Protein AF-A0A4V0X4V8-F1 (afdb_monomer)

Radius of gyration: 60.66 Å; Cα contacts (8 Å, |Δi|>4): 322; chains: 1; bounding box: 144×46×170 Å

Structure (mmCIF, N/CA/C/O backbone):
data_AF-A0A4V0X4V8-F1
#
_entry.id   AF-A0A4V0X4V8-F1
#
loop_
_atom_site.group_PDB
_atom_site.id
_atom_site.type_symbol
_atom_site.label_atom_id
_atom_site.label_alt_id
_atom_site.label_comp_id
_atom_site.label_asym_id
_atom_site.label_entity_id
_atom_site.label_seq_id
_atom_site.pdbx_PDB_ins_code
_atom_site.Cartn_x
_atom_site.Cartn_y
_atom_site.Cartn_z
_atom_site.occupancy
_atom_site.B_iso_or_equiv
_atom_site.auth_seq_id
_atom_site.auth_comp_id
_atom_site.auth_asym_id
_atom_site.auth_atom_id
_atom_site.pdbx_PDB_model_num
ATOM 1 N N . MET A 1 1 ? -101.476 -28.646 109.267 1.00 36.56 1 MET A N 1
ATOM 2 C CA . MET A 1 1 ? -100.756 -29.711 109.997 1.00 36.56 1 MET A CA 1
ATOM 3 C C . MET A 1 1 ? -99.258 -29.455 109.907 1.00 36.56 1 MET A C 1
ATOM 5 O O . MET A 1 1 ? -98.782 -29.205 108.816 1.00 36.56 1 MET A O 1
ATOM 9 N N . LYS A 1 2 ? -98.583 -29.551 111.061 1.00 37.09 2 LYS A N 1
ATOM 10 C CA . LYS A 1 2 ? -97.139 -29.754 111.309 1.00 37.09 2 LYS A CA 1
ATOM 11 C C . LYS A 1 2 ? -96.116 -28.676 110.888 1.00 37.09 2 LYS A C 1
ATOM 13 O O . LYS A 1 2 ? -95.843 -28.433 109.724 1.00 37.09 2 LYS A O 1
ATOM 18 N N . LYS A 1 3 ? -95.510 -28.122 111.948 1.00 38.84 3 LYS A N 1
ATOM 19 C CA . LYS A 1 3 ? -94.232 -27.403 112.050 1.00 38.84 3 LYS A CA 1
ATOM 20 C C . LYS A 1 3 ? -93.068 -28.231 111.484 1.00 38.84 3 LYS A C 1
ATOM 22 O O . LYS A 1 3 ? -93.066 -29.439 111.703 1.00 38.84 3 LYS A O 1
ATOM 27 N N . LEU A 1 4 ? -92.017 -27.564 110.998 1.00 36.03 4 LEU A N 1
ATOM 28 C CA . LEU A 1 4 ? -90.657 -27.827 111.488 1.00 36.03 4 LEU A CA 1
ATOM 29 C C . LEU A 1 4 ? -89.718 -26.638 111.214 1.00 36.03 4 LEU A C 1
ATOM 31 O O . LEU A 1 4 ? -89.495 -26.259 110.070 1.00 36.03 4 LEU A O 1
ATOM 35 N N . LEU A 1 5 ? -89.192 -26.062 112.299 1.00 37.97 5 LEU A N 1
ATOM 36 C CA . LEU A 1 5 ? -87.992 -25.223 112.319 1.00 37.97 5 LEU A CA 1
ATOM 37 C C . LEU A 1 5 ? -86.770 -26.096 112.008 1.00 37.97 5 LEU A C 1
ATOM 39 O O . LEU A 1 5 ? -86.630 -27.138 112.645 1.00 37.97 5 LEU A O 1
ATOM 43 N N . LEU A 1 6 ? -85.834 -25.605 111.193 1.00 31.92 6 LEU A N 1
ATOM 44 C CA . LEU A 1 6 ? -84.422 -25.984 111.291 1.00 31.92 6 LEU A CA 1
ATOM 45 C C . LEU A 1 6 ? -83.542 -24.723 111.246 1.00 31.92 6 LEU A C 1
ATOM 47 O O . LEU A 1 6 ? -83.542 -23.973 110.274 1.00 31.92 6 LEU A O 1
ATOM 51 N N . PHE A 1 7 ? -82.811 -24.508 112.339 1.00 34.44 7 PHE A N 1
ATOM 52 C CA . PHE A 1 7 ? -81.659 -23.613 112.450 1.00 34.44 7 PHE A CA 1
ATOM 53 C C . PHE A 1 7 ? -80.496 -24.150 111.598 1.00 34.44 7 PHE A C 1
ATOM 55 O O . PHE A 1 7 ? -80.299 -25.364 111.573 1.00 34.44 7 PHE A O 1
ATOM 62 N N . SER A 1 8 ? -79.661 -23.274 111.020 1.00 33.84 8 SER A N 1
ATOM 63 C CA . SER A 1 8 ? -78.225 -23.156 111.371 1.00 33.84 8 SER A CA 1
ATOM 64 C C . SER A 1 8 ? -77.318 -22.582 110.259 1.00 33.84 8 SER A C 1
ATOM 66 O O . SER A 1 8 ? -77.456 -22.893 109.083 1.00 33.84 8 SER A O 1
ATOM 68 N N . ILE A 1 9 ? -76.346 -21.790 110.735 1.00 37.25 9 ILE A N 1
ATOM 69 C CA . ILE A 1 9 ? -74.995 -21.518 110.207 1.00 37.25 9 ILE A CA 1
ATOM 70 C C . ILE A 1 9 ? -74.869 -20.563 109.007 1.00 37.25 9 ILE A C 1
ATOM 72 O O . ILE A 1 9 ? -74.978 -20.919 107.839 1.00 37.25 9 ILE A O 1
ATOM 76 N N . ALA A 1 10 ? -74.489 -19.329 109.348 1.00 41.94 10 ALA A N 1
ATOM 77 C CA . ALA A 1 10 ? -73.764 -18.424 108.473 1.00 41.94 10 ALA A CA 1
ATOM 78 C C . ALA A 1 10 ? -72.325 -18.939 108.288 1.00 41.94 10 ALA A C 1
ATOM 80 O O . ALA A 1 10 ? -71.558 -19.004 109.247 1.00 41.94 10 ALA A O 1
ATOM 81 N N . ALA A 1 11 ? -71.956 -19.268 107.053 1.00 38.72 11 ALA A N 1
ATOM 82 C CA . ALA A 1 11 ? -70.570 -19.383 106.623 1.00 38.72 11 ALA A CA 1
ATOM 83 C C . ALA A 1 11 ? -70.416 -18.520 105.368 1.00 38.72 11 ALA A C 1
ATOM 85 O O . ALA A 1 11 ? -70.975 -18.822 104.315 1.00 38.72 11 ALA A O 1
ATOM 86 N N . ALA A 1 12 ? -69.712 -17.398 105.507 1.00 40.38 12 ALA A N 1
ATOM 87 C CA . ALA A 1 12 ? -69.323 -16.553 104.391 1.00 40.38 12 ALA A CA 1
ATOM 88 C C . ALA A 1 12 ? -68.302 -17.317 103.537 1.00 40.38 12 ALA A C 1
ATOM 90 O O . ALA A 1 12 ? -67.150 -17.473 103.933 1.00 40.38 12 ALA A O 1
ATOM 91 N N . ILE A 1 13 ? -68.737 -17.823 102.384 1.00 43.78 13 ILE A N 1
ATOM 92 C CA . ILE A 1 13 ? -67.857 -18.440 101.392 1.00 43.78 13 ILE A CA 1
ATOM 93 C C . ILE A 1 13 ? -67.464 -17.333 100.413 1.00 43.78 13 ILE A C 1
ATOM 95 O O . ILE A 1 13 ? -68.209 -16.999 99.493 1.00 43.78 13 ILE A O 1
ATOM 99 N N . SER A 1 14 ? -66.318 -16.702 100.655 1.00 39.47 14 SER A N 1
ATOM 100 C CA . SER A 1 14 ? -65.678 -15.815 99.688 1.00 39.47 14 SER A CA 1
ATOM 101 C C . SER A 1 14 ? -64.972 -16.666 98.630 1.00 39.47 14 SER A C 1
ATOM 103 O O . SER A 1 14 ? -64.038 -17.411 98.923 1.00 39.47 14 SER A O 1
ATOM 105 N N . PHE A 1 15 ? -65.404 -16.565 97.374 1.00 39.03 15 PHE A N 1
ATOM 106 C CA . PHE A 1 15 ? -64.645 -17.102 96.248 1.00 39.03 15 PHE A CA 1
ATOM 107 C C . PHE A 1 15 ? -63.488 -16.143 95.950 1.00 39.03 15 PHE A C 1
ATOM 109 O O . PHE A 1 15 ? -63.667 -15.120 95.292 1.00 39.03 15 PHE A O 1
ATOM 116 N N . ALA A 1 16 ? -62.294 -16.451 96.456 1.00 38.81 16 ALA A N 1
ATOM 117 C CA . ALA A 1 16 ? -61.073 -15.809 95.990 1.00 38.81 16 ALA A CA 1
ATOM 118 C C . ALA A 1 16 ? -60.754 -16.348 94.587 1.00 38.81 16 ALA A C 1
ATOM 120 O O . ALA A 1 16 ? -60.363 -17.506 94.426 1.00 38.81 16 ALA A O 1
ATOM 121 N N . ALA A 1 17 ? -60.949 -15.516 93.563 1.00 36.84 17 ALA A N 1
ATOM 122 C CA . ALA A 1 17 ? -60.479 -15.799 92.216 1.00 36.84 17 ALA A CA 1
ATOM 123 C C . ALA A 1 17 ? -58.953 -15.948 92.252 1.00 36.84 17 ALA A C 1
ATOM 125 O O . ALA A 1 17 ? -58.218 -14.979 92.442 1.00 36.84 17 ALA A O 1
ATOM 126 N N . SER A 1 18 ? -58.469 -17.177 92.098 1.00 40.03 18 SER A N 1
ATOM 127 C CA . SER A 1 18 ? -57.047 -17.431 91.894 1.00 40.03 18 SER A CA 1
ATOM 128 C C . SER A 1 18 ? -56.709 -17.057 90.452 1.00 40.03 18 SER A C 1
ATOM 130 O O . SER A 1 18 ? -56.923 -17.842 89.531 1.00 40.03 18 SER A O 1
ATOM 132 N N . ALA A 1 19 ? -56.217 -15.834 90.247 1.00 39.72 19 ALA A N 1
ATOM 133 C CA . ALA A 1 19 ? -55.593 -15.436 88.993 1.00 39.72 19 ALA A CA 1
ATOM 134 C C . ALA A 1 19 ? -54.298 -16.244 88.827 1.00 39.72 19 ALA A C 1
ATOM 136 O O . ALA A 1 19 ? -53.325 -16.055 89.561 1.00 39.72 19 ALA A O 1
ATOM 137 N N . GLN A 1 20 ? -54.300 -17.185 87.885 1.00 41.44 20 GLN A N 1
ATOM 138 C CA . GLN A 1 20 ? -53.107 -17.918 87.487 1.00 41.44 20 GLN A CA 1
ATOM 139 C C . GLN A 1 20 ? -52.115 -16.933 86.855 1.00 41.44 20 GLN A C 1
ATOM 141 O O . GLN A 1 20 ? -52.432 -16.238 85.892 1.00 41.44 20 GLN A O 1
ATOM 146 N N . LYS A 1 21 ? -50.919 -16.846 87.439 1.00 42.34 21 LYS A N 1
ATOM 147 C CA . LYS A 1 21 ? -49.830 -15.965 87.004 1.00 42.34 21 LYS A CA 1
ATOM 148 C C . LYS A 1 21 ? -49.364 -16.382 85.604 1.00 42.34 21 LYS A C 1
ATOM 150 O O . LYS A 1 21 ? -48.825 -17.476 85.453 1.00 42.34 21 LYS A O 1
ATOM 155 N N . ASP A 1 22 ? -49.561 -15.526 84.604 1.00 45.78 22 ASP A N 1
ATOM 156 C CA . ASP A 1 22 ? -49.031 -15.745 83.256 1.00 45.78 22 ASP A CA 1
ATOM 157 C C . ASP A 1 22 ? -47.508 -15.524 83.244 1.00 45.78 22 ASP A C 1
ATOM 159 O O . ASP A 1 22 ? -46.982 -14.587 83.846 1.00 45.78 22 ASP A O 1
ATOM 163 N N . THR A 1 23 ? -46.783 -16.440 82.609 1.00 46.31 23 THR A N 1
ATOM 164 C CA . THR A 1 23 ? -45.333 -16.647 82.743 1.00 46.31 23 THR A CA 1
ATOM 165 C C . THR A 1 23 ? -44.441 -15.663 81.988 1.00 46.31 23 THR A C 1
ATOM 167 O O . THR A 1 23 ? -43.216 -15.804 82.021 1.00 46.31 23 THR A O 1
ATOM 170 N N . THR A 1 24 ? -44.994 -14.639 81.339 1.00 48.25 24 THR A N 1
ATOM 171 C CA . THR A 1 24 ? -44.181 -13.620 80.664 1.00 48.25 24 THR A CA 1
ATOM 172 C C . THR A 1 24 ? -43.462 -12.723 81.671 1.00 48.25 24 THR A C 1
ATOM 174 O O . THR A 1 24 ? -44.007 -11.777 82.239 1.00 48.25 24 THR A O 1
ATOM 177 N N . LYS A 1 25 ? -42.192 -13.065 81.890 1.00 49.19 25 LYS A N 1
ATOM 178 C CA . LYS A 1 25 ? -41.245 -12.397 82.778 1.00 49.19 25 LYS A CA 1
ATOM 179 C C . LYS A 1 25 ? -40.685 -11.150 82.088 1.00 49.19 25 LYS A C 1
ATOM 181 O O . LYS A 1 25 ? -39.918 -11.275 81.138 1.00 49.19 25 LYS A O 1
ATOM 186 N N . VAL A 1 26 ? -41.016 -9.961 82.585 1.00 49.81 26 VAL A N 1
ATOM 187 C CA . VAL A 1 26 ? -40.330 -8.712 82.208 1.00 49.81 26 VAL A CA 1
ATOM 188 C C . VAL A 1 26 ? -39.529 -8.201 83.403 1.00 49.81 26 VAL A C 1
ATOM 190 O O . VAL A 1 26 ? -40.017 -8.164 84.533 1.00 49.81 26 VAL A O 1
ATOM 193 N N . ILE A 1 27 ? -38.258 -7.885 83.151 1.00 49.53 27 ILE A N 1
ATOM 194 C CA . ILE A 1 27 ? -37.288 -7.413 84.144 1.00 49.53 27 ILE A CA 1
ATOM 195 C C . ILE A 1 27 ? -37.136 -5.903 83.945 1.00 49.53 27 ILE A C 1
ATOM 197 O O . ILE A 1 27 ? -36.929 -5.461 82.815 1.00 49.53 27 ILE A O 1
ATOM 201 N N . ASP A 1 28 ? -37.262 -5.115 85.014 1.00 48.53 28 ASP A N 1
ATOM 202 C CA . ASP A 1 28 ? -36.987 -3.675 84.959 1.00 48.53 28 ASP A CA 1
ATOM 203 C C . ASP A 1 28 ? -35.471 -3.369 84.948 1.00 48.53 28 ASP A C 1
ATOM 205 O O . ASP A 1 28 ? -34.633 -4.236 85.203 1.00 48.53 28 ASP A O 1
ATOM 209 N N . ASN A 1 29 ? -35.088 -2.112 84.691 1.00 49.72 29 ASN A N 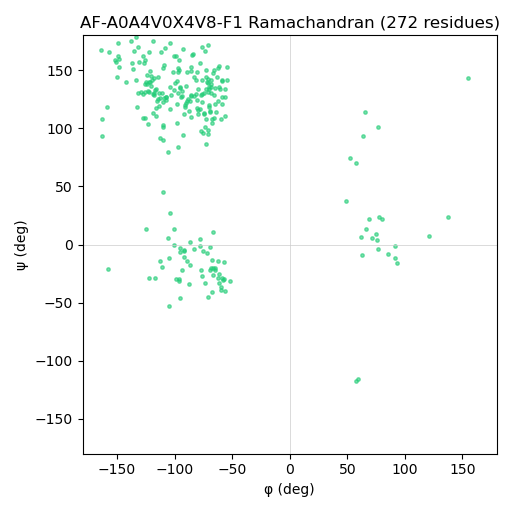1
ATOM 210 C CA . ASN A 1 29 ? -33.685 -1.648 84.709 1.00 49.72 29 ASN A CA 1
ATOM 211 C C . ASN A 1 29 ? -33.034 -1.679 86.120 1.00 49.72 29 ASN A C 1
ATOM 213 O O . ASN A 1 29 ? -31.969 -1.116 86.351 1.00 49.72 29 ASN A O 1
ATOM 217 N N . LYS A 1 30 ? -33.679 -2.297 87.110 1.00 52.41 30 LYS A N 1
ATOM 218 C CA . LYS A 1 30 ? -33.136 -2.514 88.456 1.00 52.41 30 LYS A CA 1
ATOM 219 C C . LYS A 1 30 ? -33.158 -3.996 88.845 1.00 52.41 30 LYS A C 1
ATOM 221 O O . LYS A 1 30 ? -32.952 -4.322 90.011 1.00 52.41 30 LYS A O 1
ATOM 226 N N . GLY A 1 31 ? -33.380 -4.900 87.885 1.00 51.38 31 GLY A N 1
ATOM 227 C CA . GLY A 1 31 ? -33.334 -6.346 88.099 1.00 51.38 31 GLY A CA 1
ATOM 228 C C . GLY A 1 31 ? -34.541 -6.920 88.847 1.00 51.38 31 GLY A C 1
ATOM 229 O O . GLY A 1 31 ? -34.523 -8.101 89.195 1.00 51.38 31 GLY A O 1
ATOM 230 N N . THR A 1 32 ? -35.597 -6.135 89.084 1.00 48.94 32 THR A N 1
ATOM 231 C CA . THR A 1 32 ? -36.797 -6.610 89.785 1.00 48.94 32 THR A CA 1
ATOM 232 C C . THR A 1 32 ? -37.850 -7.072 88.776 1.00 48.94 32 THR A C 1
ATOM 234 O O . THR A 1 32 ? -38.211 -6.363 87.837 1.00 48.94 32 THR A O 1
ATOM 237 N N . ILE A 1 33 ? -38.335 -8.305 88.947 1.00 48.88 33 ILE A N 1
ATOM 238 C CA . ILE A 1 33 ? -39.311 -8.935 88.048 1.00 48.88 33 ILE A CA 1
ATOM 239 C C . ILE A 1 33 ? -40.711 -8.423 88.393 1.00 48.88 33 ILE A C 1
ATOM 241 O O . ILE A 1 33 ? -41.219 -8.715 89.479 1.00 48.88 33 ILE A O 1
ATOM 245 N N . LYS A 1 34 ? -41.376 -7.743 87.453 1.00 51.94 34 LYS A N 1
ATOM 246 C CA . LYS A 1 34 ? -42.818 -7.475 87.540 1.00 51.94 34 LYS A CA 1
ATOM 247 C C . LYS A 1 34 ? -43.554 -8.352 86.529 1.00 51.94 34 LYS A C 1
ATOM 249 O O . LYS A 1 34 ? -43.201 -8.411 85.356 1.00 51.94 34 LYS A O 1
ATOM 254 N N . TRP A 1 35 ? -44.547 -9.087 87.017 1.00 45.91 35 TRP A N 1
ATOM 255 C CA . TRP A 1 35 ? -45.389 -9.966 86.207 1.00 45.91 35 TRP A CA 1
ATOM 256 C C . TRP A 1 35 ? -46.441 -9.114 85.494 1.00 45.91 35 TRP A C 1
ATOM 258 O O . TRP A 1 35 ? -47.047 -8.252 86.130 1.00 45.91 35 TRP A O 1
ATOM 268 N N . VAL A 1 36 ? -46.655 -9.338 84.197 1.00 48.44 36 VAL A N 1
ATOM 269 C CA . VAL A 1 36 ? -47.749 -8.699 83.450 1.00 48.44 36 VAL A CA 1
ATOM 270 C C . VAL A 1 36 ? -49.034 -9.477 83.726 1.00 48.44 36 VAL A C 1
ATOM 272 O O . VAL A 1 36 ? -49.044 -10.700 83.617 1.00 48.44 36 VAL A O 1
ATOM 275 N N . ILE A 1 37 ? -50.109 -8.784 84.102 1.00 48.09 37 ILE A N 1
ATOM 276 C CA . ILE A 1 37 ? -51.444 -9.382 84.231 1.00 48.09 37 ILE A CA 1
ATOM 277 C C . ILE A 1 37 ? -52.134 -9.278 82.864 1.00 48.09 37 ILE A C 1
ATOM 279 O O . ILE A 1 37 ? -52.217 -8.187 82.296 1.00 48.09 37 ILE A O 1
ATOM 283 N N . SER A 1 38 ? -52.596 -10.411 82.325 1.00 43.41 38 SER A N 1
ATOM 284 C CA . SER A 1 38 ? -53.307 -10.497 81.045 1.00 43.41 38 SER A CA 1
ATOM 285 C C . SER A 1 38 ? -54.582 -9.649 81.051 1.00 43.41 38 SER A C 1
ATOM 287 O O . SER A 1 38 ? -55.295 -9.585 82.054 1.00 43.41 38 SER A O 1
ATOM 289 N N . ASN A 1 39 ? -54.866 -9.000 79.919 1.00 55.69 39 ASN A N 1
ATOM 290 C CA . ASN A 1 39 ? -55.933 -8.013 79.793 1.00 55.69 39 ASN A CA 1
ATOM 291 C C . ASN A 1 39 ? -57.312 -8.602 80.137 1.00 55.69 39 ASN A C 1
ATOM 293 O O . ASN A 1 39 ? -57.761 -9.552 79.508 1.00 55.69 39 ASN A O 1
ATOM 297 N N . THR A 1 40 ? -57.988 -8.023 81.129 1.00 43.53 40 THR A N 1
ATOM 298 C CA . THR A 1 40 ? -59.459 -7.892 81.115 1.00 43.53 40 THR A CA 1
ATOM 299 C C . THR A 1 40 ? -59.945 -6.761 82.031 1.00 43.53 40 THR A C 1
ATOM 301 O O . THR A 1 40 ? -61.020 -6.229 81.791 1.00 43.53 40 THR A O 1
ATOM 304 N N . ALA A 1 41 ? -59.167 -6.306 83.023 1.00 49.38 41 ALA A N 1
ATOM 305 C CA . ALA A 1 41 ? -59.493 -5.087 83.775 1.00 49.38 41 ALA A CA 1
ATOM 306 C C . ALA A 1 41 ? -58.283 -4.538 84.550 1.00 49.38 41 ALA A C 1
ATOM 308 O O . ALA A 1 41 ? -58.046 -4.933 85.686 1.00 49.38 41 ALA A O 1
ATOM 309 N N . ALA A 1 42 ? -57.528 -3.612 83.956 1.00 45.59 42 ALA A N 1
ATOM 310 C CA . ALA A 1 42 ? -56.723 -2.640 84.700 1.00 45.59 42 ALA A CA 1
ATOM 311 C C . ALA A 1 42 ? -56.329 -1.489 83.766 1.00 45.59 42 ALA A C 1
ATOM 313 O O . ALA A 1 42 ? -55.518 -1.652 82.856 1.00 45.59 42 ALA A O 1
ATOM 314 N N . VAL A 1 43 ? -56.938 -0.326 83.983 1.00 44.25 43 VAL A N 1
ATOM 315 C CA . VAL A 1 43 ? -56.536 0.940 83.370 1.00 44.25 43 VAL A CA 1
ATOM 316 C C . VAL A 1 43 ? -55.197 1.327 83.992 1.00 44.25 43 VAL A C 1
ATOM 318 O O . VAL A 1 43 ? -55.137 1.585 85.191 1.00 44.25 43 VAL A O 1
ATOM 321 N N . ILE A 1 44 ? -54.125 1.360 83.200 1.00 49.78 44 ILE A N 1
ATOM 322 C CA . ILE A 1 44 ? -52.883 2.018 83.618 1.00 49.78 44 ILE A CA 1
ATOM 323 C C . ILE A 1 44 ? -53.197 3.513 83.691 1.00 49.78 44 ILE A C 1
ATOM 325 O O . ILE A 1 44 ? -53.422 4.160 82.666 1.00 49.78 44 ILE A O 1
ATOM 329 N N . THR A 1 45 ? -53.280 4.059 84.900 1.00 42.75 45 THR A N 1
ATOM 330 C CA . THR A 1 45 ? -53.446 5.497 85.103 1.00 42.75 45 THR A CA 1
ATOM 331 C C . THR A 1 45 ? -52.092 6.193 84.964 1.00 42.75 45 THR A C 1
ATOM 333 O O . THR A 1 45 ? -51.030 5.635 85.243 1.00 42.75 45 THR A O 1
ATOM 336 N N . LYS A 1 46 ? -52.132 7.438 84.476 1.00 43.88 46 LYS A N 1
ATOM 337 C CA . LYS A 1 46 ? -50.966 8.260 84.100 1.00 43.88 46 LYS A CA 1
ATOM 338 C C . LYS A 1 46 ? -49.937 8.485 85.221 1.00 43.88 46 LYS A C 1
ATOM 340 O O . LYS A 1 46 ? -48.835 8.926 84.918 1.00 43.88 46 LYS A O 1
ATOM 345 N N . GLU A 1 47 ? -50.287 8.209 86.473 1.00 43.34 47 GLU A N 1
ATOM 346 C CA . GLU A 1 47 ? -49.444 8.467 87.645 1.00 43.34 47 GLU A CA 1
ATOM 347 C C . GLU A 1 47 ? -48.306 7.443 87.812 1.00 43.34 47 GLU A C 1
ATOM 349 O O . GLU A 1 47 ? -47.229 7.802 88.279 1.00 43.34 47 GLU A O 1
ATOM 354 N N . ASP A 1 48 ? -48.479 6.208 87.326 1.00 47.38 48 ASP A N 1
ATOM 355 C CA . ASP A 1 48 ? -47.513 5.117 87.552 1.00 47.38 48 ASP A CA 1
ATOM 356 C C . ASP A 1 48 ? -46.492 4.915 86.415 1.00 47.38 48 ASP A C 1
ATOM 358 O O . ASP A 1 48 ? -45.605 4.062 86.500 1.00 47.38 48 ASP A O 1
ATOM 362 N N . SER A 1 49 ? -46.588 5.673 85.319 1.00 45.25 49 SER A N 1
ATOM 363 C CA . SER A 1 49 ? -45.801 5.423 84.103 1.00 45.25 49 SER A CA 1
ATOM 364 C C . SER A 1 49 ? -44.668 6.426 83.918 1.00 45.25 49 SER A C 1
ATOM 366 O O . SER A 1 49 ? -44.748 7.332 83.093 1.00 45.25 49 SER A O 1
ATOM 368 N N . THR A 1 50 ? -43.560 6.232 84.631 1.00 50.19 50 THR A N 1
ATOM 369 C CA . THR A 1 50 ? -42.296 6.905 84.289 1.00 50.19 50 THR A CA 1
ATOM 370 C C . THR A 1 50 ? -41.416 5.972 83.457 1.00 50.19 50 THR A C 1
ATOM 372 O O . THR A 1 50 ? -40.533 5.284 83.952 1.00 50.19 50 THR A O 1
ATOM 375 N N . LEU A 1 51 ? -41.704 5.980 82.150 1.00 50.78 51 LEU A N 1
ATOM 376 C CA . LEU A 1 51 ? -40.889 5.471 81.037 1.00 50.78 51 LEU A CA 1
ATOM 377 C C . LEU A 1 51 ? -40.604 3.957 81.032 1.00 50.78 51 LEU A C 1
ATOM 379 O O . LEU A 1 51 ? -39.603 3.460 81.545 1.00 50.78 51 LEU A O 1
ATOM 383 N N . LEU A 1 52 ? -41.464 3.229 80.317 1.00 57.97 52 LEU A N 1
ATOM 384 C CA . LEU A 1 52 ? -41.189 1.876 79.846 1.00 57.97 52 LEU A CA 1
ATOM 385 C C . LEU A 1 52 ? -40.175 1.961 78.687 1.00 57.97 52 LEU A C 1
ATOM 387 O O . LEU A 1 52 ? -40.543 2.304 77.565 1.00 57.97 52 LEU A O 1
ATOM 391 N N . TYR A 1 53 ? -38.895 1.678 78.941 1.00 51.88 53 TYR A N 1
ATOM 392 C CA . TYR A 1 53 ? -37.910 1.508 77.866 1.00 51.88 53 TYR A CA 1
ATOM 393 C C . TYR A 1 53 ? -38.167 0.170 77.165 1.00 51.88 53 TYR A C 1
ATOM 395 O O . TYR A 1 53 ? -37.606 -0.859 77.532 1.00 51.88 53 TYR A O 1
ATOM 403 N N . VAL A 1 54 ? -39.056 0.171 76.178 1.00 55.62 54 VAL A N 1
ATOM 404 C CA . VAL A 1 54 ? -39.233 -0.952 75.254 1.00 55.62 54 VAL A CA 1
ATOM 405 C C . VAL A 1 54 ? -38.238 -0.804 74.111 1.00 55.62 54 VAL A C 1
ATOM 407 O O . VAL A 1 54 ? -38.140 0.248 73.482 1.00 55.62 54 VAL A O 1
ATOM 410 N N . THR A 1 55 ? -37.465 -1.853 73.840 1.00 55.69 55 THR A N 1
ATOM 411 C CA . THR A 1 55 ? -36.655 -1.902 72.615 1.00 55.69 55 THR A CA 1
ATOM 412 C C . THR A 1 55 ? -37.583 -1.844 71.390 1.00 55.69 55 THR A C 1
ATOM 414 O O . THR A 1 55 ? -38.725 -2.295 71.487 1.00 55.69 55 THR A O 1
ATOM 417 N N . PRO A 1 56 ? -37.143 -1.351 7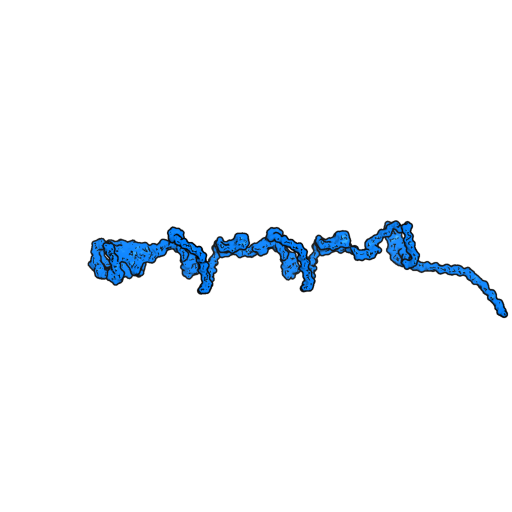0.216 1.00 58.00 56 PRO A N 1
ATOM 418 C CA . PRO A 1 56 ? -37.975 -1.354 69.003 1.00 58.00 56 PRO A CA 1
ATOM 419 C C . PRO A 1 56 ? -38.568 -2.736 68.674 1.00 58.00 56 PRO A C 1
ATOM 421 O O . PRO A 1 56 ? -39.699 -2.848 68.213 1.00 58.00 56 PRO A O 1
ATOM 424 N N . GLN A 1 57 ? -37.845 -3.805 69.028 1.00 53.53 57 GLN A N 1
ATOM 425 C CA . GLN A 1 57 ? -38.291 -5.193 68.897 1.00 53.53 57 GLN A CA 1
ATOM 426 C C . GLN A 1 57 ? -39.482 -5.550 69.814 1.00 53.53 57 GLN A C 1
ATOM 428 O O . GLN A 1 57 ? -40.259 -6.441 69.487 1.00 53.53 57 GLN A O 1
ATOM 433 N N . GLN A 1 58 ? -39.648 -4.851 70.940 1.00 50.47 58 GLN A N 1
ATOM 434 C CA . GLN A 1 58 ? -40.768 -4.990 71.881 1.00 50.47 58 GLN A CA 1
ATOM 435 C C . GLN A 1 58 ? -41.965 -4.085 71.543 1.00 50.47 58 GLN A C 1
ATOM 437 O O . GLN A 1 58 ? -43.050 -4.311 72.070 1.00 50.47 58 GLN A O 1
ATOM 442 N N . LEU A 1 59 ? -41.795 -3.094 70.660 1.00 59.66 59 LEU A N 1
ATOM 443 C CA . LEU A 1 59 ? -42.876 -2.229 70.159 1.00 59.66 59 LEU A CA 1
ATOM 444 C C . LEU A 1 59 ? -43.670 -2.854 69.003 1.00 59.66 59 LEU A C 1
ATOM 446 O O . LEU A 1 59 ? -44.636 -2.256 68.540 1.00 59.66 59 LEU A O 1
ATOM 450 N N . GLY A 1 60 ? -43.269 -4.035 68.520 1.00 54.44 60 GLY A N 1
ATOM 451 C CA . GLY A 1 60 ? -43.884 -4.651 67.343 1.00 54.44 60 GLY A CA 1
ATOM 452 C C . GLY A 1 60 ? -43.638 -3.869 66.051 1.00 54.44 60 GLY A C 1
ATOM 453 O O . GLY A 1 60 ? -44.292 -4.146 65.049 1.00 54.44 60 GLY A O 1
ATOM 454 N N . ASP A 1 61 ? -42.703 -2.910 66.056 1.00 60.41 61 ASP A N 1
ATOM 455 C CA . ASP A 1 61 ? -42.312 -2.189 64.851 1.00 60.41 61 ASP A CA 1
ATOM 456 C C . ASP A 1 61 ? -41.525 -3.148 63.954 1.00 60.41 61 ASP A C 1
ATOM 458 O O . ASP A 1 61 ? -40.332 -3.390 64.131 1.00 60.41 61 ASP A O 1
ATOM 462 N N . SER A 1 62 ? -42.228 -3.765 63.010 1.00 57.94 62 SER A N 1
ATOM 463 C CA . SER A 1 62 ? -41.681 -4.718 62.044 1.00 57.94 62 SER A CA 1
ATOM 464 C C . SER A 1 62 ? -40.751 -4.069 61.013 1.00 57.94 62 SER A C 1
ATOM 466 O O . SER A 1 62 ? -40.200 -4.771 60.168 1.00 57.94 62 SER A O 1
ATOM 468 N N . SER A 1 63 ? -40.569 -2.746 61.061 1.00 66.88 63 SER A N 1
ATOM 469 C CA . SER A 1 63 ? -39.926 -1.957 60.005 1.00 66.88 63 SER A CA 1
ATOM 470 C C . SER A 1 63 ? -38.491 -1.543 60.349 1.00 66.88 63 SER A C 1
ATOM 472 O O . SER A 1 63 ? -38.005 -0.522 59.863 1.00 66.88 63 SER A O 1
ATOM 474 N N . PHE A 1 64 ? -37.780 -2.309 61.188 1.00 72.69 64 PHE A N 1
ATOM 475 C CA . PHE A 1 64 ? -36.361 -2.063 61.460 1.00 72.69 64 PHE A CA 1
ATOM 476 C C . PHE A 1 64 ? -35.459 -2.973 60.620 1.00 72.69 64 PHE A C 1
ATOM 478 O O . PHE A 1 64 ? -35.466 -4.199 60.730 1.00 72.69 64 PHE A O 1
ATOM 485 N N . VAL A 1 65 ? -34.598 -2.370 59.805 1.00 77.75 65 VAL A N 1
ATOM 486 C CA . VAL A 1 65 ? -33.521 -3.108 59.143 1.00 77.75 65 VAL A CA 1
ATOM 487 C C . VAL A 1 65 ? -32.457 -3.419 60.188 1.00 77.75 65 VAL A C 1
ATOM 489 O O . VAL A 1 65 ? -31.772 -2.520 60.672 1.00 77.75 65 VAL A O 1
ATOM 492 N N . LYS A 1 66 ? -32.270 -4.693 60.544 1.00 79.94 66 LYS A N 1
ATOM 493 C CA . LYS A 1 66 ? -31.257 -5.079 61.540 1.00 79.94 66 LYS A CA 1
ATOM 494 C C . LYS A 1 66 ? -29.829 -4.935 61.002 1.00 79.94 66 LYS A C 1
ATOM 496 O O . LYS A 1 66 ? -28.984 -4.381 61.701 1.00 79.94 66 LYS A O 1
ATOM 501 N N . MET A 1 67 ? -29.563 -5.400 59.777 1.00 85.69 67 MET A N 1
ATOM 502 C CA . MET A 1 67 ? -28.225 -5.424 59.166 1.00 85.69 67 MET A CA 1
ATOM 503 C C . MET A 1 67 ? -28.299 -5.240 57.642 1.00 85.69 67 MET A C 1
ATOM 505 O O . MET A 1 67 ? -29.280 -5.640 57.022 1.00 85.69 67 MET A O 1
ATOM 509 N N . ALA A 1 68 ? -27.237 -4.690 57.054 1.00 92.12 68 ALA A N 1
ATOM 510 C CA . ALA A 1 68 ? -26.965 -4.687 55.616 1.00 92.12 68 ALA A CA 1
ATOM 511 C C . ALA A 1 68 ? -25.586 -5.326 55.387 1.00 92.12 68 ALA A C 1
ATOM 513 O O . ALA A 1 68 ? -24.708 -5.216 56.243 1.00 92.12 68 ALA A O 1
ATOM 514 N N . SER A 1 69 ? -25.397 -6.040 54.277 1.00 94.38 69 SER A N 1
ATOM 515 C CA . SER A 1 69 ? -24.119 -6.698 53.975 1.00 94.38 69 SER A CA 1
ATOM 516 C C . SER A 1 69 ? -23.892 -6.836 52.472 1.00 94.38 69 SER A C 1
ATOM 518 O O . SER A 1 69 ? -24.854 -6.829 51.708 1.00 94.38 69 SER A O 1
ATOM 520 N N . ASN A 1 70 ? -22.625 -7.009 52.077 1.00 95.69 70 ASN A N 1
ATOM 521 C CA . ASN A 1 70 ? -22.188 -7.386 50.730 1.00 95.69 70 ASN A CA 1
ATOM 522 C C . ASN A 1 70 ? -22.764 -6.506 49.602 1.00 95.69 70 ASN A C 1
ATOM 524 O O . ASN A 1 70 ? -23.655 -6.926 48.870 1.00 95.69 70 ASN A O 1
ATOM 528 N N . GLY A 1 71 ? -22.247 -5.284 49.467 1.00 95.56 71 GLY A N 1
ATOM 529 C CA . GLY A 1 71 ? -22.714 -4.305 48.471 1.00 95.56 71 GLY A CA 1
ATOM 530 C C . GLY A 1 71 ? -23.786 -3.342 48.989 1.00 95.56 71 GLY A C 1
ATOM 531 O O . GLY A 1 71 ? -24.010 -2.290 48.391 1.00 95.56 71 GLY A O 1
ATOM 532 N N . LEU A 1 72 ? -24.406 -3.670 50.126 1.00 95.75 72 LEU A N 1
ATOM 533 C CA . LEU A 1 72 ? -25.415 -2.852 50.797 1.00 95.75 72 LEU A CA 1
ATOM 534 C C . LEU A 1 72 ? -24.813 -2.064 51.969 1.00 95.75 72 LEU A C 1
ATOM 536 O O . LEU A 1 72 ? -24.031 -2.614 52.747 1.00 95.75 72 LEU A O 1
ATOM 540 N N . SER A 1 73 ? -25.218 -0.804 52.121 1.00 94.12 73 SER A N 1
ATOM 541 C CA . SER A 1 73 ? -24.918 0.062 53.266 1.00 94.12 73 SER A CA 1
ATOM 542 C C . SER A 1 73 ? -26.201 0.391 54.028 1.00 94.12 73 SER A C 1
ATOM 544 O O . SER A 1 73 ? -27.263 0.528 53.424 1.00 94.12 73 SER A O 1
ATOM 546 N N . LYS A 1 74 ? -26.120 0.501 55.357 1.00 91.75 74 LYS A N 1
ATOM 547 C CA . LYS A 1 74 ? -27.248 0.889 56.216 1.00 91.75 74 LYS A CA 1
ATOM 548 C C . LYS A 1 74 ? -27.013 2.296 56.759 1.00 91.75 74 LYS A C 1
ATOM 550 O O . LYS A 1 74 ? -26.000 2.526 57.415 1.00 91.75 74 LYS A O 1
ATOM 555 N N . ILE A 1 75 ? -27.978 3.194 56.565 1.00 88.12 75 ILE A N 1
ATOM 556 C CA . ILE A 1 75 ? -27.967 4.558 57.112 1.00 88.12 75 ILE A CA 1
ATOM 557 C C . ILE A 1 75 ? -29.266 4.767 57.891 1.00 88.12 75 ILE A C 1
ATOM 559 O O . ILE A 1 75 ? -30.353 4.822 57.318 1.00 88.12 75 ILE A O 1
ATOM 563 N N . GLY A 1 76 ? -29.170 4.831 59.221 1.00 87.50 76 GLY A N 1
ATOM 564 C CA . GLY A 1 76 ? -30.356 4.837 60.080 1.00 87.50 76 GLY A CA 1
ATOM 565 C C . GLY A 1 76 ? -31.193 3.574 59.860 1.00 87.50 76 GLY A C 1
ATOM 566 O O . GLY A 1 76 ? -30.720 2.473 60.130 1.00 87.50 76 GLY A O 1
ATOM 567 N N . GLN A 1 77 ? -32.415 3.731 59.353 1.00 85.31 77 GLN A N 1
ATOM 568 C CA . GLN A 1 77 ? -33.340 2.628 59.055 1.00 85.31 77 GLN A CA 1
ATOM 569 C C . GLN A 1 77 ? -33.385 2.256 57.559 1.00 85.31 77 GLN A C 1
ATOM 571 O O . GLN A 1 77 ? -34.101 1.327 57.192 1.00 85.31 77 GLN A O 1
ATOM 576 N N . THR A 1 78 ? -32.615 2.938 56.705 1.00 88.19 78 THR A N 1
ATOM 577 C CA . THR A 1 78 ? -32.598 2.736 55.247 1.00 88.19 78 THR A CA 1
ATOM 578 C C . THR A 1 78 ? -31.449 1.819 54.828 1.00 88.19 78 THR A C 1
ATOM 580 O O . THR A 1 78 ? -30.385 1.814 55.456 1.00 88.19 78 THR A O 1
ATOM 583 N N . VAL A 1 79 ? -31.656 1.053 53.752 1.00 92.94 79 VAL A N 1
ATOM 584 C CA . VAL A 1 79 ? -30.611 0.282 53.063 1.00 92.94 79 VAL A CA 1
ATOM 585 C C . VAL A 1 79 ? -30.400 0.849 51.670 1.00 92.94 79 VAL A C 1
ATOM 587 O O . VAL A 1 79 ? -31.356 1.007 50.916 1.00 92.94 79 VAL A O 1
ATOM 590 N N . GLU A 1 80 ? -29.144 1.098 51.324 1.00 93.88 80 GLU A N 1
ATOM 591 C CA . GLU A 1 80 ? -28.729 1.661 50.041 1.00 93.88 80 GLU A CA 1
ATOM 592 C C . GLU A 1 80 ? -27.665 0.777 49.380 1.00 93.88 80 GLU A C 1
ATOM 594 O O . GLU A 1 80 ? -26.948 0.026 50.050 1.00 93.88 80 GLU A O 1
ATOM 599 N N . LEU A 1 81 ? -27.547 0.866 48.053 1.00 94.94 81 LEU A N 1
ATOM 600 C CA . LEU A 1 81 ? -26.399 0.320 47.324 1.00 94.94 81 LEU A CA 1
ATOM 601 C C . LEU A 1 81 ? -25.163 1.199 47.579 1.00 94.94 81 LEU A C 1
ATOM 603 O O . LEU A 1 81 ? -25.291 2.405 47.757 1.00 94.94 81 LEU A O 1
ATOM 607 N N . GLY A 1 82 ? -23.966 0.606 47.554 1.00 91.75 82 GLY A N 1
ATOM 608 C CA . GLY A 1 82 ? -22.697 1.337 47.723 1.00 91.75 82 GLY A CA 1
ATOM 609 C C . GLY A 1 82 ? -21.843 0.873 48.904 1.00 91.75 82 GLY A C 1
ATOM 610 O O . GLY A 1 82 ? -20.823 1.485 49.207 1.00 91.75 82 GLY A O 1
ATOM 611 N N . GLY A 1 83 ? -22.234 -0.217 49.572 1.00 94.94 83 GLY A N 1
ATOM 612 C CA . GLY A 1 83 ? -21.368 -0.914 50.523 1.00 94.94 83 GLY A CA 1
ATOM 613 C C . GLY A 1 83 ? -20.266 -1.721 49.823 1.00 94.94 83 GLY A C 1
ATOM 614 O O . GLY A 1 83 ? -20.325 -1.986 48.624 1.00 94.94 83 GLY A O 1
ATOM 615 N N . ILE A 1 84 ? -19.267 -2.171 50.581 1.00 94.62 84 ILE A N 1
ATOM 616 C CA . ILE A 1 84 ? -18.199 -3.039 50.060 1.00 94.62 84 ILE A CA 1
ATOM 617 C C . ILE A 1 84 ? -18.760 -4.441 49.764 1.00 94.62 84 ILE A C 1
ATOM 619 O O . ILE A 1 84 ? -19.539 -4.994 50.551 1.00 94.62 84 ILE A O 1
ATOM 623 N N . LEU A 1 85 ? -18.345 -5.043 48.645 1.00 96.25 85 LEU A N 1
ATOM 624 C CA . LEU A 1 85 ? -18.567 -6.465 48.370 1.00 96.25 85 LEU A CA 1
ATOM 625 C C . LEU A 1 85 ? -17.608 -7.304 49.224 1.00 96.25 85 LEU A C 1
ATOM 627 O O . LEU A 1 85 ? -16.398 -7.264 49.024 1.00 96.25 85 LEU A O 1
ATOM 631 N N . SER A 1 86 ? -18.140 -8.064 50.182 1.00 95.56 86 SER A N 1
ATOM 632 C CA . SER A 1 86 ? -17.351 -8.930 51.073 1.00 95.56 86 SER A CA 1
ATOM 633 C C . SER A 1 86 ? -17.199 -10.362 50.547 1.00 95.56 86 SER A C 1
ATOM 635 O O . SER A 1 86 ? -16.502 -11.176 51.149 1.00 95.56 86 SER A O 1
ATOM 637 N N . LYS A 1 87 ? -17.860 -10.674 49.429 1.00 95.69 87 LYS A N 1
ATOM 638 C CA . LYS A 1 87 ? -17.804 -11.943 48.696 1.00 95.69 87 LYS A CA 1
ATOM 639 C C . LYS A 1 87 ? -18.213 -11.721 47.236 1.00 95.69 87 LYS A C 1
ATOM 641 O O . LYS A 1 87 ? -18.792 -10.690 46.890 1.00 95.69 87 LYS A O 1
ATOM 646 N N . VAL A 1 88 ? -17.935 -12.703 46.377 1.00 94.50 88 VAL A N 1
ATOM 647 C CA . VAL A 1 88 ? -18.378 -12.677 44.973 1.00 94.50 88 VAL A CA 1
ATOM 648 C C . VAL A 1 88 ? -19.899 -12.527 44.916 1.00 94.50 88 VAL A C 1
ATOM 650 O O . VAL A 1 88 ? -20.626 -13.210 45.636 1.00 94.50 88 VAL A O 1
ATOM 653 N N . THR A 1 89 ? -20.371 -11.621 44.061 1.00 94.50 89 THR A N 1
ATOM 654 C CA . THR A 1 89 ? -21.795 -11.322 43.880 1.00 94.50 89 THR A CA 1
ATOM 655 C C . THR A 1 89 ? -22.153 -11.454 42.414 1.00 94.50 89 THR A C 1
ATOM 657 O O . THR A 1 89 ? -21.459 -10.917 41.556 1.00 94.50 89 THR A O 1
ATOM 660 N N . THR A 1 90 ? -23.228 -12.182 42.131 1.00 94.44 90 THR A N 1
ATOM 661 C CA . THR A 1 90 ? -23.759 -12.372 40.779 1.00 94.44 90 THR A CA 1
ATOM 662 C C . THR A 1 90 ? -25.164 -11.795 40.725 1.00 94.44 90 THR A C 1
ATOM 664 O O . THR A 1 90 ? -25.998 -12.130 41.564 1.00 94.44 90 THR A O 1
ATOM 667 N N . ILE A 1 91 ? -25.423 -10.939 39.738 1.00 94.88 91 ILE A N 1
ATOM 668 C CA . ILE A 1 91 ? -26.774 -10.494 39.391 1.00 94.88 91 ILE A CA 1
ATOM 669 C C . ILE A 1 91 ? -27.219 -11.358 38.213 1.00 94.88 91 ILE A C 1
ATOM 671 O O . ILE A 1 91 ? -26.731 -11.182 37.100 1.00 94.88 91 ILE A O 1
ATOM 675 N N . ALA A 1 92 ? -28.103 -12.321 38.467 1.00 94.44 92 ALA A N 1
ATOM 676 C CA . ALA A 1 92 ? -28.657 -13.172 37.421 1.00 94.44 92 ALA A CA 1
ATOM 677 C C . ALA A 1 92 ? -29.836 -12.465 36.740 1.00 94.44 92 ALA A C 1
ATOM 679 O O . ALA A 1 92 ? -30.762 -12.005 37.408 1.00 94.44 92 ALA A O 1
ATOM 680 N N . THR A 1 93 ? -29.800 -12.390 35.415 1.00 95.50 93 THR A N 1
ATOM 681 C CA . THR A 1 93 ? -30.893 -11.890 34.575 1.00 95.50 93 THR A CA 1
ATOM 682 C C . THR A 1 93 ? -31.538 -13.046 33.814 1.00 95.50 93 THR A C 1
ATOM 684 O O . THR A 1 93 ? -31.022 -14.164 33.786 1.00 95.50 93 THR A O 1
ATOM 687 N N . SER A 1 94 ? -32.681 -12.786 33.187 1.00 95.94 94 SER A N 1
ATOM 688 C CA . SER A 1 94 ? -33.319 -13.713 32.249 1.00 95.94 94 SER A CA 1
ATOM 689 C C . SER A 1 94 ? -33.754 -12.970 30.988 1.00 95.94 94 SER A C 1
ATOM 691 O O . SER A 1 94 ? -33.599 -11.753 30.892 1.00 95.94 94 SER A O 1
ATOM 693 N N . ALA A 1 95 ? -34.320 -13.691 30.018 1.00 96.12 95 ALA A N 1
ATOM 694 C CA . ALA A 1 95 ? -34.889 -13.076 28.818 1.00 96.12 95 ALA A CA 1
ATOM 695 C C . ALA A 1 95 ? -36.049 -12.105 29.130 1.00 96.12 95 ALA A C 1
ATOM 697 O O . ALA A 1 95 ? -36.291 -11.174 28.369 1.00 96.12 95 ALA A O 1
ATOM 698 N N . GLU A 1 96 ? -36.738 -12.302 30.256 1.00 96.94 96 GLU A N 1
ATOM 699 C CA . GLU A 1 96 ? -37.860 -11.468 30.709 1.00 96.94 96 GLU A CA 1
ATOM 700 C C . GLU A 1 96 ? -37.408 -10.392 31.708 1.00 96.94 96 GLU A C 1
ATOM 702 O O . GLU A 1 96 ? -37.958 -9.293 31.737 1.00 96.94 96 GLU A O 1
ATOM 707 N N . ASN A 1 97 ? -36.373 -10.687 32.503 1.00 96.31 97 ASN A N 1
ATOM 708 C CA . ASN A 1 97 ? -35.873 -9.819 33.567 1.00 96.31 97 ASN A CA 1
ATOM 709 C C . ASN A 1 97 ? -34.475 -9.293 33.224 1.00 96.31 97 ASN A C 1
ATOM 711 O O . ASN A 1 97 ? -33.462 -9.920 33.544 1.00 96.31 97 ASN A O 1
ATOM 715 N N . LEU A 1 98 ? -34.428 -8.129 32.573 1.00 96.94 98 LEU A N 1
ATOM 716 C CA . LEU A 1 98 ? -33.196 -7.481 32.118 1.00 96.94 98 LEU A CA 1
ATOM 717 C C . LEU A 1 98 ? -32.597 -6.548 33.182 1.00 96.94 98 LEU A C 1
ATOM 719 O O . LEU A 1 98 ? -33.321 -5.863 33.904 1.00 96.94 98 LEU A O 1
ATOM 723 N N . LEU A 1 99 ? -31.267 -6.427 33.201 1.00 95.38 99 LEU A N 1
ATOM 724 C CA . LEU A 1 99 ? -30.565 -5.377 33.943 1.00 95.38 99 LEU A CA 1
ATOM 725 C C . LEU A 1 99 ? -30.439 -4.126 33.060 1.00 95.38 99 LEU A C 1
ATOM 727 O O . LEU A 1 99 ? -29.754 -4.152 32.040 1.00 95.38 99 LEU A O 1
ATOM 731 N N . ARG A 1 100 ? -31.093 -3.024 33.444 1.00 96.00 100 ARG A N 1
ATOM 732 C CA . ARG A 1 100 ? -31.035 -1.735 32.731 1.00 96.00 100 ARG A CA 1
ATOM 733 C C . ARG A 1 100 ? -30.527 -0.637 33.662 1.00 96.00 100 ARG A C 1
ATOM 735 O O . ARG A 1 100 ? -31.066 -0.470 34.750 1.00 96.00 100 ARG A O 1
ATOM 742 N N . ILE A 1 101 ? -29.548 0.140 33.201 1.00 95.50 101 ILE A N 1
ATOM 743 C CA . ILE A 1 101 ? -29.109 1.387 33.842 1.00 95.50 101 ILE A CA 1
ATOM 744 C C . ILE A 1 101 ? -29.531 2.547 32.939 1.00 95.50 101 ILE A C 1
ATOM 746 O O . ILE A 1 101 ? -29.187 2.577 31.759 1.00 95.50 101 ILE A O 1
ATOM 750 N N . THR A 1 102 ? -30.309 3.484 33.471 1.00 96.62 102 THR A N 1
ATOM 751 C CA . THR A 1 102 ? -30.805 4.660 32.740 1.00 96.62 102 THR A CA 1
ATOM 752 C C . THR A 1 102 ? -30.125 5.933 33.234 1.00 96.62 102 THR A C 1
ATOM 754 O O . THR A 1 102 ? -29.705 5.990 34.385 1.00 96.62 102 THR A O 1
ATOM 757 N N . GLY A 1 103 ? -30.050 6.969 32.391 1.00 96.88 103 GLY A N 1
ATOM 758 C CA . GLY A 1 103 ? -29.439 8.255 32.764 1.00 96.88 103 GLY A CA 1
ATOM 759 C C . GLY A 1 103 ? -27.907 8.278 32.703 1.00 96.88 103 GLY A C 1
ATOM 760 O O . GLY A 1 103 ? -27.283 9.108 33.355 1.00 96.88 103 GLY A O 1
ATOM 761 N N . LEU A 1 104 ? -27.298 7.370 31.934 1.00 95.75 104 LEU A N 1
ATOM 762 C CA . LEU A 1 104 ? -25.857 7.377 31.673 1.00 95.75 104 LEU A CA 1
ATOM 763 C C . LEU A 1 104 ? -25.440 8.650 30.914 1.00 95.75 104 LEU A C 1
ATOM 765 O O . LEU A 1 104 ? -26.171 9.129 30.047 1.00 95.75 104 LEU A O 1
ATOM 769 N N . GLN A 1 105 ? -24.252 9.167 31.224 1.00 95.75 105 GLN A N 1
ATOM 770 C CA . GLN A 1 105 ? -23.626 10.302 30.537 1.00 95.75 105 GLN A CA 1
ATOM 771 C C . GLN A 1 105 ? -22.555 9.817 29.545 1.00 95.75 105 GLN A C 1
ATO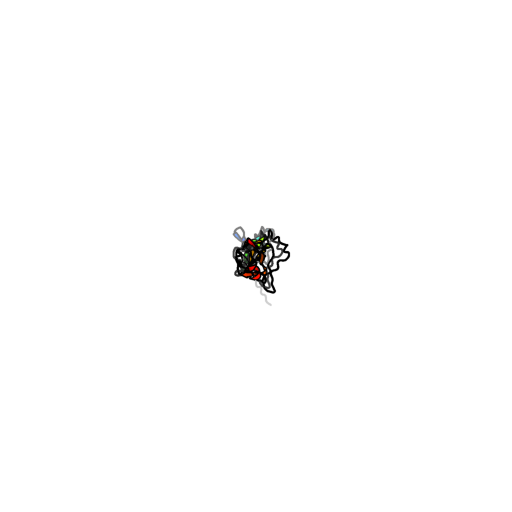M 773 O O . GLN A 1 105 ? -22.094 8.678 29.627 1.00 95.75 105 GLN A O 1
ATOM 778 N N . SER A 1 106 ? -22.157 10.670 28.598 1.00 91.88 106 SER A N 1
ATOM 779 C CA . SER A 1 106 ? -21.069 10.372 27.657 1.00 91.88 106 SER A CA 1
ATOM 780 C C . SER A 1 106 ? -19.714 10.312 28.365 1.00 91.88 106 SER A C 1
ATOM 782 O O . SER A 1 106 ? -19.399 11.213 29.141 1.00 91.88 106 SER A O 1
ATOM 784 N N . GLY A 1 107 ? -18.902 9.303 28.045 1.00 89.31 107 GLY A N 1
ATOM 785 C CA . GLY A 1 107 ? -17.531 9.168 28.548 1.00 89.31 107 GLY A CA 1
ATOM 786 C C . GLY A 1 107 ? -16.461 9.783 27.636 1.00 89.31 107 GLY A C 1
ATOM 787 O O . GLY A 1 107 ? -16.715 10.114 26.476 1.00 89.31 107 GLY A O 1
ATOM 788 N N . SER A 1 108 ? -15.244 9.898 28.163 1.00 87.44 108 SER A N 1
ATOM 789 C CA . SER A 1 108 ? -14.018 10.311 27.477 1.00 87.44 108 SER A CA 1
ATOM 790 C C . SER A 1 108 ? -13.229 9.110 26.956 1.00 87.44 108 SER A C 1
ATOM 792 O O . SER A 1 108 ? -12.899 8.190 27.699 1.00 87.44 108 SER A O 1
ATOM 794 N N . ASN A 1 109 ? -12.799 9.154 25.697 1.00 80.19 109 ASN A N 1
ATOM 795 C CA . ASN A 1 109 ? -11.959 8.109 25.101 1.00 80.19 109 ASN A CA 1
ATOM 796 C C . ASN A 1 109 ? -10.480 8.136 25.552 1.00 80.19 109 ASN A C 1
ATOM 798 O O . ASN A 1 109 ? -9.720 7.245 25.171 1.00 80.19 109 ASN A O 1
ATOM 802 N N . THR A 1 110 ? -10.060 9.134 26.337 1.00 82.56 110 THR A N 1
ATOM 803 C CA . THR A 1 110 ? -8.684 9.264 26.860 1.00 82.56 110 THR A CA 1
ATOM 804 C C . THR A 1 110 ? -8.571 9.044 28.364 1.00 82.56 110 THR A C 1
ATOM 806 O O . THR A 1 110 ? -7.473 8.781 28.846 1.00 82.56 110 THR A O 1
ATOM 809 N N . GLN A 1 111 ? -9.679 9.153 29.098 1.00 86.62 111 GLN A N 1
ATOM 810 C CA . GLN A 1 111 ? -9.699 9.047 30.562 1.00 86.62 111 GLN A CA 1
ATOM 811 C C . GLN A 1 111 ? -10.533 7.861 31.052 1.00 86.62 111 GLN A C 1
ATOM 813 O O . GLN A 1 111 ? -10.210 7.289 32.091 1.00 86.62 111 GLN A O 1
ATOM 818 N N . ASP A 1 112 ? -11.551 7.451 30.291 1.00 91.31 112 ASP A N 1
ATOM 819 C CA . ASP A 1 112 ? -12.453 6.386 30.711 1.00 91.31 112 ASP A CA 1
ATOM 820 C C . ASP A 1 112 ? -12.086 5.040 30.081 1.00 91.31 112 ASP A C 1
ATOM 822 O O . ASP A 1 112 ? -11.361 4.927 29.085 1.00 91.31 112 ASP A O 1
ATOM 826 N N . SER A 1 113 ? -12.609 3.983 30.695 1.00 92.25 113 SER A N 1
ATOM 827 C CA . SER A 1 113 ? -12.445 2.608 30.237 1.00 92.25 113 SER A CA 1
ATOM 828 C C . SER A 1 113 ? -13.752 2.047 29.697 1.00 92.25 113 SER A C 1
ATOM 830 O O . SER A 1 113 ? -14.841 2.411 30.138 1.00 92.25 113 SER A O 1
ATOM 832 N N . VAL A 1 114 ? -13.638 1.106 28.765 1.00 91.69 114 VAL A N 1
ATOM 833 C CA . VAL A 1 114 ? -14.771 0.328 28.272 1.00 91.69 114 VAL A CA 1
ATOM 834 C C . VAL A 1 114 ? -14.980 -0.858 29.202 1.00 91.69 114 VAL A C 1
ATOM 836 O O . VAL A 1 114 ? -14.049 -1.610 29.498 1.00 91.69 114 VAL A O 1
ATOM 839 N N . MET A 1 115 ? -16.213 -1.026 29.662 1.00 93.12 115 MET A N 1
ATOM 840 C CA . MET A 1 115 ? -16.622 -2.185 30.440 1.00 93.12 115 MET A CA 1
ATOM 841 C C . MET A 1 115 ? -16.816 -3.384 29.516 1.00 93.12 115 MET A C 1
ATOM 843 O O . MET A 1 115 ? -17.523 -3.301 28.514 1.00 93.12 115 MET A O 1
ATOM 847 N N . VAL A 1 116 ? -16.196 -4.502 29.860 1.00 93.62 116 VAL A N 1
ATOM 848 C CA . VAL A 1 116 ? -16.288 -5.761 29.122 1.00 93.62 116 VAL A CA 1
ATOM 849 C C . VAL A 1 116 ? -16.680 -6.882 30.071 1.00 93.62 116 VAL A C 1
ATOM 851 O O . VAL A 1 116 ? -16.554 -6.762 31.290 1.00 93.62 116 VAL A O 1
ATOM 854 N N . VAL A 1 117 ? -17.162 -7.984 29.511 1.00 95.75 117 VAL A N 1
ATOM 855 C CA . VAL A 1 117 ? -17.573 -9.161 30.278 1.00 95.75 117 VAL A CA 1
ATOM 856 C C . VAL A 1 117 ? -16.689 -10.327 29.876 1.00 95.75 117 VAL A C 1
ATOM 858 O O . VAL A 1 117 ? -16.484 -10.572 28.690 1.00 95.75 117 VAL A O 1
ATOM 861 N N . ASP A 1 118 ? -16.166 -11.050 30.860 1.00 96.00 118 ASP A N 1
ATOM 862 C CA . ASP A 1 118 ? -15.564 -12.354 30.630 1.00 96.00 118 ASP A CA 1
ATOM 863 C C . ASP A 1 118 ? -16.671 -13.348 30.246 1.00 96.00 118 ASP A C 1
ATOM 865 O O . ASP A 1 118 ? -17.534 -13.639 31.078 1.00 96.00 118 ASP A O 1
ATOM 869 N N . PRO A 1 119 ? -16.682 -13.880 29.013 1.00 95.81 119 PRO A N 1
ATOM 870 C CA . PRO A 1 119 ? -17.788 -14.706 28.540 1.00 95.81 119 PRO A CA 1
ATOM 871 C C . PRO A 1 119 ? -17.882 -16.056 29.263 1.00 95.81 119 PRO A C 1
ATOM 873 O O . PRO A 1 119 ? -18.939 -16.678 29.241 1.00 95.81 119 PRO A O 1
ATOM 876 N N . SER A 1 120 ? -16.797 -16.518 29.896 1.00 96.00 120 SER A N 1
ATOM 877 C CA . SER A 1 120 ? -16.758 -17.810 30.589 1.00 96.00 120 SER A CA 1
ATOM 878 C C . SER A 1 120 ? -17.234 -17.720 32.037 1.00 96.00 120 SER A C 1
ATOM 880 O O . SER A 1 120 ? -17.852 -18.652 32.544 1.00 96.00 120 SER A O 1
ATOM 882 N N . THR A 1 121 ? -16.966 -16.593 32.703 1.00 95.38 121 THR A N 1
ATOM 883 C CA . THR A 1 121 ? -17.268 -16.412 34.134 1.00 95.38 121 THR A CA 1
ATOM 884 C C . THR A 1 121 ? -18.365 -15.386 34.411 1.00 95.38 121 THR A C 1
ATOM 886 O O . THR A 1 121 ? -18.854 -15.309 35.534 1.00 95.38 121 THR A O 1
ATOM 889 N N . GLY A 1 122 ? -18.737 -14.569 33.422 1.00 94.31 122 GLY A N 1
ATOM 890 C CA . GLY A 1 122 ? -19.633 -13.425 33.596 1.00 94.31 122 GLY A CA 1
ATOM 891 C C . GLY A 1 122 ? -19.000 -12.256 34.361 1.00 94.31 122 GLY A C 1
ATOM 892 O O . GLY A 1 122 ? -19.689 -11.286 34.676 1.00 94.31 122 GLY A O 1
ATOM 893 N N . GLN A 1 123 ? -17.701 -12.322 34.682 1.00 95.56 123 GLN A N 1
ATOM 894 C CA . GLN A 1 123 ? -17.021 -11.274 35.435 1.00 95.56 123 GLN A CA 1
ATOM 895 C C . GLN A 1 123 ? -16.905 -9.994 34.605 1.00 95.56 123 GLN A C 1
ATOM 897 O O . GLN A 1 123 ? -16.406 -10.001 33.480 1.00 95.56 123 GLN A O 1
ATOM 902 N N . LEU A 1 124 ? -17.299 -8.877 35.205 1.00 96.00 124 LEU A N 1
ATOM 903 C CA . LEU A 1 124 ? -17.124 -7.552 34.631 1.00 96.00 124 LEU A CA 1
ATOM 904 C C . LEU A 1 124 ? -15.661 -7.118 34.772 1.00 96.00 124 LEU A C 1
ATOM 906 O O . LEU A 1 124 ? -15.082 -7.195 35.857 1.00 96.00 124 LEU A O 1
ATOM 910 N N . LYS A 1 125 ? -15.064 -6.666 33.675 1.00 94.88 125 LYS A N 1
ATOM 911 C CA . LYS A 1 125 ? -13.690 -6.161 33.598 1.00 94.88 125 LYS A CA 1
ATOM 912 C C . LYS A 1 125 ? -13.691 -4.829 32.853 1.00 94.88 125 LYS A C 1
ATOM 914 O O . LYS A 1 125 ? -14.687 -4.444 32.244 1.00 94.88 125 LYS A O 1
ATOM 919 N N . PHE A 1 126 ? -12.559 -4.140 32.877 1.00 93.44 126 PHE A N 1
ATOM 920 C CA . PHE A 1 126 ? -12.348 -2.933 32.089 1.00 93.44 126 PHE A CA 1
ATOM 921 C C . PHE A 1 126 ? -11.171 -3.120 31.142 1.00 93.44 126 PHE A C 1
ATOM 923 O O . PHE A 1 126 ? -10.185 -3.775 31.481 1.00 93.44 126 PHE A O 1
ATOM 930 N N . ILE A 1 127 ? -11.280 -2.516 29.965 1.00 90.31 127 ILE A N 1
ATOM 931 C CA . ILE A 1 127 ? -10.172 -2.295 29.041 1.00 90.31 127 ILE A CA 1
ATOM 932 C C . ILE A 1 127 ? -10.059 -0.792 28.792 1.00 90.31 127 ILE A C 1
ATOM 934 O O . ILE A 1 127 ? -11.074 -0.103 28.667 1.00 90.31 127 ILE A O 1
ATOM 938 N N . SER A 1 128 ? -8.839 -0.261 28.731 1.00 87.44 128 SER A N 1
ATOM 939 C CA . SER A 1 128 ? -8.642 1.140 28.360 1.00 87.44 128 SER A CA 1
ATOM 940 C C . SER A 1 128 ? -9.187 1.373 26.949 1.00 87.44 128 SER A C 1
ATOM 942 O O . SER A 1 128 ? -8.910 0.604 26.021 1.00 87.44 128 SER A O 1
ATOM 944 N N . ALA A 1 129 ? -9.955 2.451 26.770 1.00 83.62 129 ALA A N 1
ATOM 945 C CA . ALA A 1 129 ? -10.490 2.804 25.456 1.00 83.62 129 ALA A CA 1
ATOM 946 C C . ALA A 1 129 ? -9.355 2.954 24.424 1.00 83.62 129 ALA A C 1
ATOM 948 O O . ALA A 1 129 ? -9.445 2.451 23.305 1.00 83.62 129 ALA A O 1
ATOM 949 N N . SER A 1 130 ? -8.233 3.549 24.836 1.00 79.50 130 SER A N 1
ATOM 950 C CA . SER A 1 130 ? -7.042 3.723 24.002 1.00 79.50 130 SER A CA 1
ATOM 951 C C . SER A 1 130 ? -6.445 2.408 23.490 1.00 79.50 130 SER A C 1
ATOM 953 O O . SER A 1 130 ? -6.034 2.352 22.334 1.00 79.50 130 SER A O 1
ATOM 955 N N . SER A 1 131 ? -6.411 1.342 24.293 1.00 81.19 131 SER A N 1
ATOM 956 C CA . SER A 1 131 ? -5.863 0.052 23.852 1.00 81.19 131 SER A CA 1
ATOM 957 C C . SER A 1 131 ? -6.792 -0.675 22.885 1.00 81.19 131 SER A C 1
ATOM 959 O O . SER A 1 131 ? -6.305 -1.331 21.970 1.00 81.19 131 SER A O 1
ATOM 961 N N . LEU A 1 132 ? -8.112 -0.526 23.034 1.00 81.81 132 LEU A N 1
ATOM 962 C CA . LEU A 1 132 ? -9.079 -1.128 22.115 1.00 81.81 132 LEU A CA 1
ATOM 963 C C . LEU A 1 132 ? -9.001 -0.498 20.715 1.00 81.81 132 LEU A C 1
ATOM 965 O O . LEU A 1 132 ? -9.037 -1.208 19.712 1.00 81.81 132 LEU A O 1
ATOM 969 N N . PHE A 1 133 ? -8.850 0.827 20.638 1.00 71.44 133 PHE A N 1
ATOM 970 C CA . PHE A 1 133 ? -8.836 1.546 19.359 1.00 71.44 133 PHE A CA 1
ATOM 971 C C . PHE A 1 133 ? -7.454 1.614 18.687 1.00 71.44 133 PHE A C 1
ATOM 973 O O . PHE A 1 133 ? -7.381 1.837 17.480 1.00 71.44 133 PHE A O 1
ATOM 980 N N . ASN A 1 134 ? -6.367 1.367 19.426 1.00 73.50 134 ASN A N 1
ATOM 981 C CA . ASN A 1 134 ? -5.000 1.320 18.887 1.00 73.50 134 ASN A CA 1
ATOM 982 C C . ASN A 1 134 ? -4.478 -0.106 18.642 1.00 73.50 134 ASN A C 1
ATOM 984 O O . ASN A 1 134 ? -3.285 -0.291 18.421 1.00 73.50 134 ASN A O 1
ATOM 988 N N . ALA A 1 135 ? -5.345 -1.121 18.661 1.00 76.44 135 ALA A N 1
ATOM 989 C CA . ALA A 1 135 ? -4.943 -2.516 18.470 1.00 76.44 135 ALA A CA 1
ATOM 990 C C . ALA A 1 135 ? -4.522 -2.869 17.026 1.00 76.44 135 ALA A C 1
ATOM 992 O O . ALA A 1 135 ? -4.064 -3.981 16.774 1.00 76.44 135 ALA A O 1
ATOM 993 N N . LEU A 1 136 ? -4.691 -1.954 16.068 1.00 85.00 136 LEU A N 1
ATOM 994 C CA . LEU A 1 136 ? -4.354 -2.183 14.664 1.00 85.00 136 LEU A CA 1
ATOM 995 C C . LEU A 1 136 ? -2.938 -1.694 14.354 1.00 85.00 136 LEU A C 1
ATOM 997 O O . LEU A 1 136 ? -2.614 -0.529 14.590 1.00 85.00 136 LEU A O 1
ATOM 1001 N N . SER A 1 137 ? -2.126 -2.566 13.759 1.00 85.44 137 SER A N 1
ATOM 1002 C CA . SER A 1 137 ? -0.848 -2.200 13.156 1.00 85.44 137 SER A CA 1
ATOM 1003 C C . SER A 1 137 ? -1.016 -1.963 11.655 1.00 85.44 137 SER A C 1
ATOM 1005 O O . SER A 1 137 ? -1.676 -2.723 10.948 1.00 85.44 137 SER A O 1
ATOM 1007 N N . PHE A 1 138 ? -0.406 -0.885 11.169 1.00 90.50 138 PHE A N 1
ATOM 1008 C CA . PHE A 1 138 ? -0.316 -0.554 9.751 1.00 90.50 138 PHE A CA 1
ATOM 1009 C C . PHE A 1 138 ? 1.164 -0.533 9.394 1.00 90.50 138 PHE A C 1
ATOM 1011 O O . PHE A 1 138 ? 1.955 0.078 10.108 1.00 90.50 138 PHE A O 1
ATOM 1018 N N . ASP A 1 139 ? 1.533 -1.238 8.333 1.00 93.94 139 ASP A N 1
ATOM 1019 C CA . ASP A 1 139 ? 2.921 -1.425 7.923 1.00 93.94 139 ASP A CA 1
ATOM 1020 C C . ASP A 1 139 ? 2.985 -1.563 6.396 1.00 93.94 139 ASP A C 1
ATOM 1022 O O . ASP A 1 139 ? 1.953 -1.660 5.726 1.00 93.94 139 ASP A O 1
ATOM 1026 N N . ASN A 1 140 ? 4.199 -1.602 5.853 1.00 96.56 140 ASN A N 1
ATOM 1027 C CA . ASN A 1 140 ? 4.503 -1.898 4.464 1.00 96.56 140 ASN A CA 1
ATOM 1028 C C . ASN A 1 140 ? 3.813 -0.945 3.475 1.00 96.56 140 ASN A C 1
ATOM 1030 O O . ASN A 1 140 ? 2.909 -1.323 2.732 1.00 96.56 140 ASN A O 1
ATOM 1034 N N . GLY A 1 141 ? 4.267 0.308 3.465 1.00 96.31 141 GLY A N 1
ATOM 1035 C CA . GLY A 1 141 ? 3.775 1.345 2.552 1.00 96.31 141 GLY A CA 1
ATOM 1036 C C . GLY A 1 141 ? 2.615 2.170 3.102 1.00 96.31 141 GLY A C 1
ATOM 1037 O O . GLY A 1 141 ? 2.306 3.223 2.539 1.00 96.31 141 GLY A O 1
ATOM 1038 N N . LEU A 1 142 ? 2.015 1.741 4.216 1.00 96.19 142 LEU A N 1
ATOM 1039 C CA . LEU A 1 142 ? 0.966 2.469 4.924 1.00 96.19 142 LEU A CA 1
ATOM 1040 C C . LEU A 1 142 ? 1.527 3.263 6.107 1.00 96.19 142 LEU A C 1
ATOM 1042 O O . LEU A 1 142 ? 2.368 2.770 6.854 1.00 96.19 142 LEU A O 1
ATOM 1046 N N . THR A 1 143 ? 0.992 4.465 6.307 1.00 93.62 143 THR A N 1
ATOM 1047 C CA . THR A 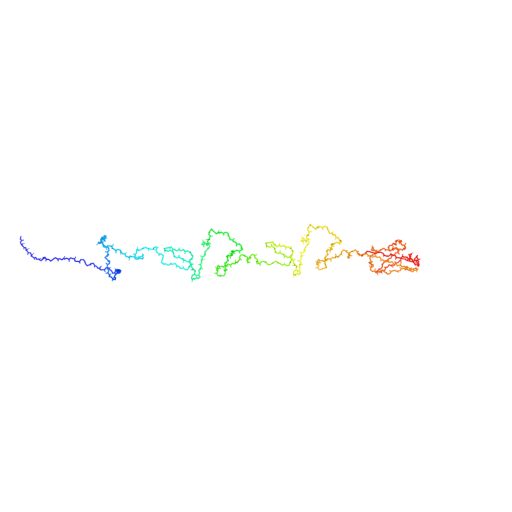1 143 ? 1.293 5.341 7.445 1.00 93.62 143 THR A CA 1
ATOM 1048 C C . THR A 1 143 ? -0.008 5.740 8.137 1.00 93.62 143 THR A C 1
ATOM 1050 O O . THR A 1 143 ? -1.002 6.050 7.475 1.00 93.62 143 THR A O 1
ATOM 1053 N N . LYS A 1 144 ? -0.009 5.743 9.477 1.00 90.25 144 LYS A N 1
ATOM 1054 C CA . LYS A 1 144 ? -1.131 6.220 10.296 1.00 90.25 144 LYS A CA 1
ATOM 1055 C C . LYS A 1 144 ? -0.788 7.558 10.946 1.00 90.25 144 LYS A C 1
ATOM 1057 O O . LYS A 1 144 ? 0.164 7.638 11.717 1.00 90.25 144 LYS A O 1
ATOM 1062 N N . THR A 1 145 ? -1.622 8.567 10.710 1.00 88.31 145 THR A N 1
ATOM 1063 C CA . THR A 1 145 ? -1.523 9.886 11.352 1.00 88.31 145 THR A CA 1
ATOM 1064 C C . THR A 1 145 ? -2.840 10.184 12.057 1.00 88.31 145 THR A C 1
ATOM 1066 O O . THR A 1 145 ? -3.856 10.478 11.422 1.00 88.31 145 THR A O 1
ATOM 1069 N N . GLY A 1 146 ? -2.854 10.044 13.384 1.00 86.19 146 GLY A N 1
ATOM 1070 C CA . GLY A 1 146 ? -4.096 10.058 14.159 1.00 86.19 146 GLY A CA 1
ATOM 1071 C C . GLY A 1 146 ? -5.053 8.959 13.682 1.00 86.19 146 GLY A C 1
ATOM 1072 O O . GLY A 1 146 ? -4.731 7.771 13.729 1.00 86.19 146 GLY A O 1
ATOM 1073 N N . ASN A 1 147 ? -6.226 9.351 13.183 1.00 84.81 147 ASN A N 1
ATOM 1074 C CA . ASN A 1 147 ? -7.247 8.414 12.701 1.00 84.81 147 ASN A CA 1
ATOM 1075 C C . ASN A 1 147 ? -7.156 8.103 11.199 1.00 84.81 147 ASN A C 1
ATOM 1077 O O . ASN A 1 147 ? -7.879 7.229 10.729 1.00 84.81 147 ASN A O 1
ATOM 1081 N N . LEU A 1 148 ? -6.275 8.772 10.454 1.00 90.94 148 LEU A N 1
ATOM 1082 C CA . LEU A 1 148 ? -6.126 8.569 9.014 1.00 90.94 148 LEU A CA 1
ATOM 1083 C C . LEU A 1 148 ? -5.091 7.482 8.729 1.00 90.94 148 LEU A C 1
ATOM 1085 O O . LEU A 1 148 ? -4.019 7.476 9.331 1.00 90.94 148 LEU A O 1
ATOM 1089 N N . VAL A 1 149 ? -5.414 6.591 7.793 1.00 93.56 149 VAL A N 1
ATOM 1090 C CA . VAL A 1 149 ? -4.493 5.597 7.228 1.00 93.56 149 VAL A CA 1
ATOM 1091 C C . VAL A 1 149 ? -4.291 5.953 5.763 1.00 93.56 149 VAL A C 1
ATOM 1093 O O . VAL A 1 149 ? -5.266 6.123 5.032 1.00 93.56 149 VAL A O 1
ATOM 1096 N N . GLN A 1 150 ? -3.040 6.115 5.347 1.00 95.50 150 GLN A N 1
ATOM 1097 C CA . GLN A 1 150 ? -2.683 6.626 4.024 1.00 95.50 150 GLN A CA 1
ATOM 1098 C C . GLN A 1 150 ? -1.530 5.822 3.424 1.00 95.50 150 GLN A C 1
ATOM 1100 O O . GLN A 1 150 ? -0.735 5.230 4.154 1.00 95.50 150 GLN A O 1
ATOM 1105 N N . LEU A 1 151 ? -1.419 5.836 2.094 1.00 95.88 151 LEU A N 1
ATOM 1106 C CA . LEU A 1 151 ? -0.184 5.443 1.414 1.00 95.88 151 LEU A CA 1
ATOM 1107 C C . LEU A 1 151 ? 0.898 6.495 1.697 1.00 95.88 151 LEU A C 1
ATOM 1109 O O . LEU A 1 151 ? 0.599 7.688 1.725 1.00 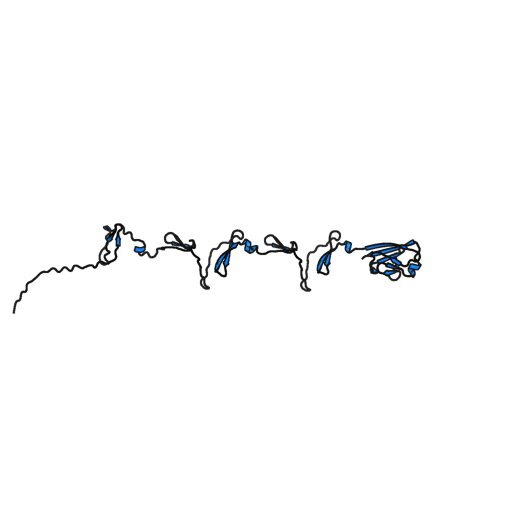95.88 151 LEU A O 1
ATOM 1113 N N . GLY A 1 152 ? 2.143 6.060 1.889 1.00 90.38 152 GLY A N 1
ATOM 1114 C CA . GLY A 1 152 ? 3.272 6.966 2.147 1.00 90.38 152 GLY A CA 1
ATOM 1115 C C . GLY A 1 152 ? 4.243 6.511 3.239 1.00 90.38 152 GLY A C 1
ATOM 1116 O O . GLY A 1 152 ? 4.904 7.350 3.845 1.00 90.38 152 GLY A O 1
ATOM 1117 N N . GLY A 1 153 ? 4.312 5.209 3.523 1.00 93.38 153 GLY A N 1
ATOM 1118 C CA . GLY A 1 153 ? 5.302 4.602 4.421 1.00 93.38 153 GL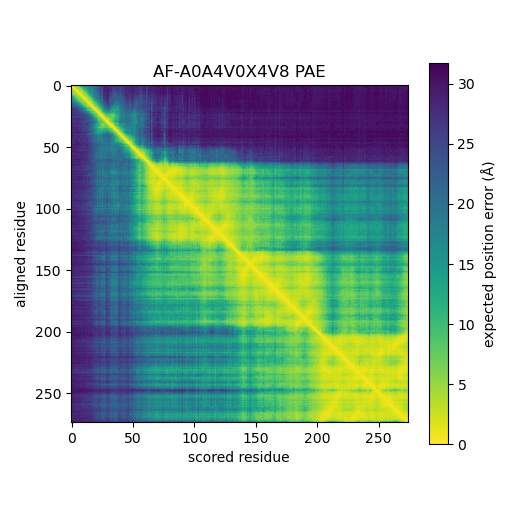Y A CA 1
ATOM 1119 C C . GLY A 1 153 ? 6.411 3.864 3.666 1.00 93.38 153 GLY A C 1
ATOM 1120 O O . GLY A 1 153 ? 6.344 3.685 2.450 1.00 93.38 153 GLY A O 1
ATOM 1121 N N . ALA A 1 154 ? 7.430 3.391 4.386 1.00 95.06 154 ALA A N 1
ATOM 1122 C CA . ALA A 1 154 ? 8.440 2.506 3.808 1.00 95.06 154 ALA A CA 1
ATOM 1123 C C . ALA A 1 154 ? 7.847 1.116 3.519 1.00 95.06 154 ALA A C 1
ATOM 1125 O O . ALA A 1 154 ? 7.046 0.591 4.297 1.00 95.06 154 ALA A O 1
ATOM 1126 N N . LEU A 1 155 ? 8.266 0.498 2.413 1.00 96.81 155 LEU A N 1
ATOM 1127 C CA . LEU A 1 155 ? 8.046 -0.929 2.190 1.00 96.81 155 LEU A CA 1
ATOM 1128 C C . LEU A 1 155 ? 9.106 -1.702 2.978 1.00 96.81 155 LEU A C 1
ATOM 1130 O O . LEU A 1 155 ? 10.296 -1.577 2.700 1.00 96.81 155 LEU A O 1
ATOM 1134 N N . VAL A 1 156 ? 8.679 -2.487 3.964 1.00 96.38 156 VAL A N 1
ATOM 1135 C CA . VAL A 1 156 ? 9.575 -3.318 4.793 1.00 96.38 156 VAL A CA 1
ATOM 1136 C C . VAL A 1 156 ? 9.687 -4.753 4.272 1.00 96.38 156 VAL A C 1
ATOM 1138 O O . VAL A 1 156 ? 10.489 -5.543 4.763 1.00 96.38 156 VAL A O 1
ATOM 1141 N N . LYS A 1 157 ? 8.881 -5.094 3.263 1.00 96.38 157 LYS A N 1
ATOM 1142 C CA . LYS A 1 157 ? 8.876 -6.377 2.560 1.00 96.38 157 LYS A CA 1
ATOM 1143 C C . LYS A 1 157 ? 8.441 -6.181 1.098 1.00 96.38 157 LYS A C 1
ATOM 1145 O O . LYS A 1 157 ? 7.855 -5.146 0.768 1.00 96.38 157 LYS A O 1
ATOM 1150 N N . PRO A 1 158 ? 8.707 -7.147 0.201 1.00 95.38 158 PRO A N 1
ATOM 1151 C CA . PRO A 1 158 ? 8.203 -7.093 -1.169 1.00 95.38 158 PRO A CA 1
ATOM 1152 C C . PRO A 1 158 ? 6.678 -6.926 -1.212 1.00 95.38 158 PRO A C 1
ATOM 1154 O O . PRO A 1 158 ? 5.962 -7.504 -0.394 1.00 95.38 158 PRO A O 1
ATOM 1157 N N . THR A 1 159 ? 6.192 -6.125 -2.161 1.00 95.31 159 THR A N 1
ATOM 1158 C CA . THR A 1 159 ? 4.761 -5.840 -2.348 1.00 95.31 159 THR A CA 1
ATOM 1159 C C . THR A 1 159 ? 4.369 -6.116 -3.787 1.00 95.31 159 THR A C 1
ATOM 1161 O O . THR A 1 159 ? 5.005 -5.605 -4.705 1.00 95.31 159 THR A O 1
ATOM 1164 N N . GLU A 1 160 ? 3.306 -6.892 -3.969 1.00 95.38 160 GLU A N 1
ATOM 1165 C CA . GLU A 1 160 ? 2.739 -7.219 -5.273 1.00 95.38 160 GLU A CA 1
ATOM 1166 C C . GLU A 1 160 ? 1.309 -6.675 -5.357 1.00 95.38 160 GLU A C 1
ATOM 1168 O O . GLU A 1 160 ? 0.501 -6.884 -4.450 1.00 95.38 160 GLU A O 1
ATOM 1173 N N . ILE A 1 161 ? 1.002 -5.962 -6.445 1.00 95.50 161 ILE A N 1
ATOM 1174 C CA . ILE A 1 161 ? -0.357 -5.522 -6.777 1.00 95.50 161 ILE A CA 1
ATOM 1175 C C . ILE A 1 161 ? -0.802 -6.318 -8.000 1.00 95.50 161 ILE A C 1
ATOM 1177 O O . ILE A 1 161 ? -0.387 -6.037 -9.123 1.00 95.50 161 ILE A O 1
ATOM 1181 N N . ILE A 1 162 ? -1.648 -7.320 -7.774 1.00 95.38 162 ILE A N 1
ATOM 1182 C CA . ILE A 1 162 ? -2.141 -8.195 -8.838 1.00 95.38 162 ILE A CA 1
ATOM 1183 C C . ILE A 1 162 ? -3.277 -7.488 -9.579 1.00 95.38 162 ILE A C 1
ATOM 1185 O O . ILE A 1 162 ? -4.273 -7.078 -8.983 1.00 95.38 162 ILE A O 1
ATOM 1189 N N . THR A 1 163 ? -3.128 -7.367 -10.895 1.00 96.06 163 THR A N 1
ATOM 1190 C CA . THR A 1 163 ? -4.152 -6.829 -11.798 1.00 96.06 163 THR A CA 1
ATOM 1191 C C . THR A 1 163 ? -4.688 -7.934 -12.704 1.00 96.06 163 THR A C 1
ATOM 1193 O O . THR A 1 163 ? -4.131 -9.026 -12.797 1.00 96.06 163 THR A O 1
ATOM 1196 N N . THR A 1 164 ? -5.810 -7.669 -13.362 1.00 96.81 164 THR A N 1
ATOM 1197 C CA . THR A 1 164 ? -6.428 -8.569 -14.347 1.00 96.81 164 THR A CA 1
ATOM 1198 C C . THR A 1 164 ? -6.905 -7.746 -15.541 1.00 96.81 164 THR A C 1
ATOM 1200 O O . THR A 1 164 ? -6.874 -6.518 -15.497 1.00 96.81 164 THR A O 1
ATOM 1203 N N . ALA A 1 165 ? -7.412 -8.401 -16.588 1.00 96.75 165 ALA A N 1
ATOM 1204 C CA . ALA A 1 165 ? -7.978 -7.701 -17.744 1.00 96.75 165 ALA A CA 1
ATOM 1205 C C . ALA A 1 165 ? -9.149 -6.762 -17.380 1.00 96.75 165 ALA A C 1
ATOM 1207 O O . ALA A 1 165 ? -9.359 -5.762 -18.058 1.00 96.75 165 ALA A O 1
ATOM 1208 N N . THR A 1 166 ? -9.900 -7.064 -16.313 1.00 97.12 166 THR A N 1
ATOM 1209 C CA . THR A 1 166 ? -11.011 -6.227 -15.825 1.00 97.12 166 THR A CA 1
ATOM 1210 C C . THR A 1 166 ? -10.606 -5.293 -14.687 1.00 97.12 166 THR A C 1
ATOM 1212 O O . THR A 1 166 ? -11.194 -4.230 -14.532 1.00 97.12 166 THR A O 1
ATOM 1215 N N . ASN A 1 167 ? -9.621 -5.688 -13.874 1.00 96.19 167 ASN A N 1
ATOM 1216 C CA . ASN A 1 167 ? -9.160 -4.927 -12.711 1.00 96.19 167 ASN A CA 1
ATOM 1217 C C . ASN A 1 167 ? -7.766 -4.363 -12.994 1.00 96.19 167 ASN A C 1
ATOM 1219 O O . ASN A 1 167 ? -6.764 -5.030 -12.737 1.00 96.19 167 ASN A O 1
ATOM 1223 N N . THR A 1 168 ? -7.712 -3.155 -13.548 1.00 96.75 168 THR A N 1
ATOM 1224 C CA . THR A 1 168 ? -6.476 -2.472 -13.958 1.00 96.75 168 THR A CA 1
ATOM 1225 C C . THR A 1 168 ? -5.977 -1.491 -12.896 1.00 96.75 168 THR A C 1
ATOM 1227 O O . THR A 1 168 ? -6.782 -0.882 -12.193 1.00 96.75 168 THR A O 1
ATOM 1230 N N . LEU A 1 169 ? -4.663 -1.253 -12.835 1.00 95.88 169 LEU A N 1
ATOM 1231 C CA . LEU A 1 169 ? -4.088 -0.156 -12.049 1.00 95.88 169 LEU A CA 1
ATOM 1232 C C . LEU A 1 169 ? -4.093 1.136 -12.879 1.00 95.88 169 LEU A C 1
ATOM 1234 O O . LEU A 1 169 ? -3.333 1.261 -13.835 1.00 95.88 169 LEU A O 1
ATOM 1238 N N . ILE A 1 170 ? -4.943 2.092 -12.508 1.00 96.19 170 ILE A N 1
ATOM 1239 C CA . ILE A 1 170 ? -5.046 3.402 -13.165 1.00 96.19 170 ILE A CA 1
ATOM 1240 C C . ILE A 1 170 ? -4.559 4.477 -12.192 1.00 96.19 170 ILE A C 1
ATOM 1242 O O . ILE A 1 170 ? -5.072 4.579 -11.079 1.00 96.19 170 ILE A O 1
ATOM 1246 N N . ILE A 1 171 ? -3.596 5.295 -12.625 1.00 95.56 171 ILE A N 1
ATOM 1247 C CA . ILE A 1 171 ? -3.160 6.502 -11.912 1.00 95.56 171 ILE A CA 1
ATOM 1248 C C . ILE A 1 171 ? -3.623 7.707 -12.730 1.00 95.56 171 ILE A C 1
ATOM 1250 O O . ILE A 1 171 ? -3.038 8.038 -13.759 1.00 95.56 171 ILE A O 1
ATOM 1254 N N . SER A 1 172 ? -4.714 8.331 -12.293 1.00 96.88 172 SER A N 1
ATOM 1255 C CA . SER A 1 172 ? -5.276 9.520 -12.939 1.00 96.88 172 SER A CA 1
ATOM 1256 C C . SER A 1 172 ? -4.607 10.797 -12.431 1.00 96.88 172 SER A C 1
ATOM 1258 O O . SER A 1 172 ? -4.162 10.852 -11.288 1.00 96.88 172 SER A O 1
ATOM 1260 N N . GLY A 1 173 ? -4.587 11.841 -13.265 1.00 97.06 173 GLY A N 1
ATOM 1261 C CA . GLY A 1 173 ? -4.041 13.150 -12.882 1.00 97.06 173 GLY A CA 1
ATOM 1262 C C . GLY A 1 173 ? -2.513 13.228 -12.896 1.00 97.06 173 GLY A C 1
ATOM 1263 O O . GLY A 1 173 ? -1.947 14.059 -12.197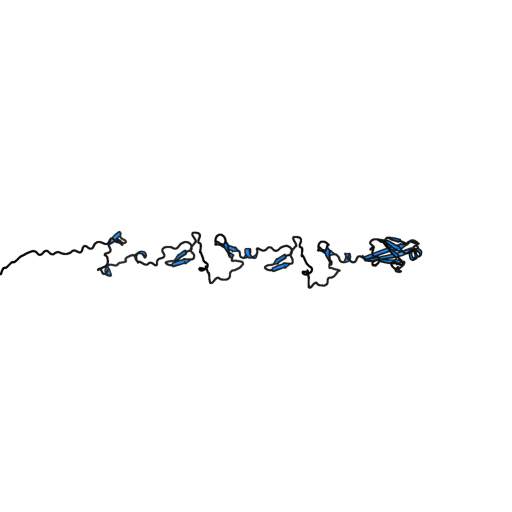 1.00 97.06 173 GLY A O 1
ATOM 1264 N N . LEU A 1 174 ? -1.843 12.368 -13.669 1.00 95.50 174 LEU A N 1
ATOM 1265 C CA . LEU A 1 174 ? -0.407 12.496 -13.915 1.00 95.50 174 LEU A CA 1
ATOM 1266 C C . LEU A 1 174 ? -0.109 13.781 -14.700 1.00 95.50 174 LEU A C 1
ATOM 1268 O O . LEU A 1 174 ? -0.770 14.078 -15.696 1.00 95.50 174 LEU A O 1
ATOM 1272 N N . GLU A 1 175 ? 0.910 14.514 -14.263 1.00 96.00 175 GLU A N 1
ATOM 1273 C CA . GLU A 1 175 ? 1.429 15.691 -14.960 1.00 96.00 175 GLU A CA 1
ATOM 1274 C C . GLU A 1 175 ? 2.454 15.290 -16.036 1.00 96.00 175 GLU A C 1
ATOM 1276 O O . GLU A 1 175 ? 2.976 14.172 -16.045 1.00 96.00 175 GLU A O 1
ATOM 1281 N N . SER A 1 176 ? 2.746 16.201 -16.970 1.00 93.38 176 SER A N 1
ATOM 1282 C CA . SER A 1 176 ? 3.791 15.971 -17.978 1.00 93.38 176 SER A CA 1
ATOM 1283 C C . SER A 1 176 ? 5.179 16.025 -17.339 1.00 93.38 176 SER A C 1
ATOM 1285 O O . SER A 1 176 ? 5.487 16.974 -16.625 1.00 93.38 176 SER A O 1
ATOM 1287 N N . GLY A 1 177 ? 6.022 15.031 -17.627 1.00 90.56 177 GLY A N 1
ATOM 1288 C CA . GLY A 1 177 ? 7.408 14.991 -17.150 1.00 90.56 177 GLY A CA 1
ATOM 1289 C C . GLY A 1 177 ? 8.388 15.775 -18.031 1.00 90.56 177 GLY A C 1
ATOM 1290 O O . GLY A 1 177 ? 8.111 16.068 -19.196 1.00 90.56 177 GLY A O 1
ATOM 1291 N N . ASN A 1 178 ? 9.570 16.058 -17.485 1.00 90.44 178 ASN A N 1
ATOM 1292 C CA . ASN A 1 178 ? 10.704 16.685 -18.160 1.00 90.44 178 ASN A CA 1
ATOM 1293 C C . ASN A 1 178 ? 11.897 15.719 -18.214 1.00 90.44 178 ASN A C 1
ATOM 1295 O O . ASN A 1 178 ? 12.544 15.471 -17.202 1.00 90.44 178 ASN A O 1
ATOM 1299 N N . LEU A 1 179 ? 12.254 15.223 -19.402 1.00 87.50 179 LEU A N 1
ATOM 1300 C CA . LEU A 1 179 ? 13.354 14.259 -19.577 1.00 87.50 179 LEU A CA 1
ATOM 1301 C C . LEU A 1 179 ? 14.745 14.781 -19.171 1.00 87.50 179 LEU A C 1
ATOM 1303 O O . LEU A 1 179 ? 15.660 13.975 -19.036 1.00 87.50 179 LEU A O 1
ATOM 1307 N N . ALA A 1 180 ? 14.923 16.091 -18.969 1.00 84.56 180 ALA A N 1
ATOM 1308 C CA . ALA A 1 180 ? 16.178 16.647 -18.459 1.00 84.56 180 ALA A CA 1
ATOM 1309 C C . ALA A 1 180 ? 16.354 16.451 -16.940 1.00 84.56 180 ALA A C 1
ATOM 1311 O O . ALA A 1 180 ? 17.476 16.508 -16.441 1.00 84.56 180 ALA A O 1
ATOM 1312 N N . THR A 1 181 ? 15.262 16.249 -16.196 1.00 87.25 181 THR A N 1
ATOM 1313 C CA . THR A 1 181 ? 15.274 16.109 -14.726 1.00 87.25 181 THR A CA 1
ATOM 1314 C C . THR A 1 181 ? 14.669 14.797 -14.248 1.00 87.25 181 THR A C 1
ATOM 1316 O O . THR A 1 181 ? 15.059 14.275 -13.202 1.00 87.25 181 THR A O 1
ATOM 1319 N N . ASP A 1 182 ? 13.738 14.245 -15.017 1.00 90.62 182 ASP A N 1
ATOM 1320 C CA . ASP A 1 182 ? 12.926 13.109 -14.624 1.00 90.62 182 ASP A CA 1
ATOM 1321 C C . ASP A 1 182 ? 13.447 11.822 -15.259 1.00 90.62 182 ASP A C 1
ATOM 1323 O O . ASP A 1 182 ? 13.982 11.789 -16.367 1.00 90.62 182 ASP A O 1
ATOM 1327 N N . SER A 1 183 ? 13.271 10.720 -14.538 1.00 89.75 183 SER A N 1
ATOM 1328 C CA . SER A 1 183 ? 13.560 9.382 -15.053 1.00 89.75 183 SER A CA 1
ATOM 1329 C C . SER A 1 183 ? 12.292 8.733 -15.582 1.00 89.75 183 SER A C 1
ATOM 1331 O O . SER A 1 183 ? 11.207 8.932 -15.037 1.00 89.75 183 SER A O 1
ATOM 1333 N N . LEU A 1 184 ? 12.448 7.867 -16.577 1.00 90.62 184 LEU A N 1
ATOM 1334 C CA . LEU A 1 184 ? 11.352 7.038 -17.056 1.00 90.62 184 LEU A CA 1
ATOM 1335 C C . LEU A 1 184 ? 11.182 5.824 -16.146 1.00 90.62 184 LEU A C 1
ATOM 1337 O O . LEU A 1 184 ? 12.160 5.235 -15.676 1.00 90.62 184 LEU A O 1
ATOM 1341 N N . VAL A 1 185 ? 9.929 5.451 -15.904 1.00 92.94 185 VAL A N 1
ATOM 1342 C CA . VAL A 1 185 ? 9.573 4.237 -15.167 1.00 92.94 185 VAL A CA 1
ATOM 1343 C C . VAL A 1 185 ? 9.263 3.133 -16.169 1.00 92.94 185 VAL A C 1
ATOM 1345 O O . VAL A 1 185 ? 8.487 3.329 -17.100 1.00 92.94 185 VAL A O 1
ATOM 1348 N N . VAL A 1 186 ? 9.874 1.971 -15.972 1.00 92.19 186 VAL A N 1
ATOM 1349 C CA . VAL A 1 186 ? 9.679 0.768 -16.790 1.00 92.19 186 VAL A CA 1
ATOM 1350 C C . VAL A 1 186 ? 9.423 -0.434 -15.889 1.00 92.19 186 VAL A C 1
ATOM 1352 O O . VAL A 1 186 ? 9.840 -0.435 -14.733 1.00 92.19 186 VAL A O 1
ATOM 1355 N N . SER A 1 187 ? 8.776 -1.476 -16.401 1.00 94.81 187 SER A N 1
ATOM 1356 C CA . SER A 1 187 ? 8.628 -2.753 -15.694 1.00 94.81 187 SER A CA 1
ATOM 1357 C C . SER A 1 187 ? 9.719 -3.742 -16.108 1.00 94.81 187 SER A C 1
ATOM 1359 O O . SER A 1 187 ? 9.990 -3.913 -17.297 1.00 94.81 187 SER A O 1
ATOM 1361 N N . GLY A 1 188 ? 10.325 -4.423 -15.137 1.00 92.44 188 GLY A N 1
ATOM 1362 C CA . GLY A 1 188 ? 11.159 -5.597 -15.378 1.00 92.44 188 GLY A CA 1
ATOM 1363 C C . GLY A 1 188 ? 10.340 -6.816 -15.813 1.00 92.44 188 GLY A C 1
ATOM 1364 O O . GLY A 1 188 ? 9.112 -6.813 -15.758 1.00 92.44 188 GLY A O 1
ATOM 1365 N N . THR A 1 189 ? 11.026 -7.888 -16.216 1.00 95.19 189 THR A N 1
ATOM 1366 C CA . THR A 1 189 ? 10.395 -9.182 -16.553 1.00 95.19 189 THR A CA 1
ATOM 1367 C C . THR A 1 189 ? 9.726 -9.851 -15.352 1.00 95.19 189 THR A C 1
ATOM 1369 O O . THR A 1 189 ? 8.872 -10.710 -15.523 1.00 95.19 189 THR A O 1
ATOM 1372 N N . ASP A 1 190 ? 10.122 -9.454 -14.145 1.00 92.50 190 ASP A N 1
ATOM 1373 C CA . ASP A 1 190 ? 9.549 -9.827 -12.851 1.00 92.50 190 ASP A CA 1
ATOM 1374 C C . ASP A 1 190 ? 8.369 -8.929 -12.433 1.00 92.50 190 ASP A C 1
ATOM 1376 O O . ASP A 1 190 ? 7.845 -9.076 -11.334 1.00 92.50 190 ASP A O 1
ATOM 1380 N N . GLY A 1 191 ? 7.968 -7.967 -13.273 1.00 93.00 191 GLY A N 1
ATOM 1381 C CA . GLY A 1 191 ? 6.926 -6.986 -12.962 1.00 93.00 191 GLY A CA 1
ATOM 1382 C C . GLY A 1 191 ? 7.378 -5.854 -12.033 1.00 93.00 191 GLY A C 1
ATOM 1383 O O . GLY A 1 191 ? 6.613 -4.918 -11.801 1.00 93.00 191 GLY A O 1
ATOM 1384 N N . ALA A 1 192 ? 8.619 -5.877 -11.533 1.00 95.12 192 ALA A N 1
ATOM 1385 C CA . ALA A 1 192 ? 9.130 -4.829 -10.658 1.00 95.12 192 ALA A CA 1
ATOM 1386 C C . ALA A 1 192 ? 9.337 -3.523 -11.434 1.00 95.12 192 ALA A C 1
ATOM 1388 O O . ALA A 1 192 ? 9.949 -3.509 -12.506 1.00 95.12 192 ALA A O 1
ATOM 1389 N N . LEU A 1 193 ? 8.876 -2.403 -10.876 1.00 95.75 193 LEU A N 1
ATOM 1390 C CA . LEU A 1 193 ? 9.110 -1.091 -11.471 1.00 95.75 193 LEU A CA 1
ATOM 1391 C C . LEU A 1 193 ? 10.562 -0.655 -11.252 1.00 95.75 193 LEU A C 1
ATOM 1393 O O . LEU A 1 193 ? 11.089 -0.686 -10.141 1.00 95.75 193 LEU A O 1
ATOM 1397 N N . LYS A 1 194 ? 11.208 -0.232 -12.334 1.00 94.38 194 LYS A N 1
ATOM 1398 C CA . LYS A 1 194 ? 12.591 0.239 -12.382 1.00 94.38 194 LYS A CA 1
ATOM 1399 C C . LYS A 1 194 ? 12.633 1.616 -13.023 1.00 94.38 194 LYS A C 1
ATOM 1401 O O . LYS A 1 194 ? 11.726 2.020 -13.746 1.00 94.38 194 LYS A O 1
ATOM 1406 N N . ARG A 1 195 ? 13.712 2.339 -12.746 1.00 92.88 195 ARG A N 1
ATOM 1407 C CA . ARG A 1 195 ? 13.974 3.665 -13.309 1.00 92.88 195 ARG A CA 1
ATOM 1408 C C . ARG A 1 195 ? 15.034 3.523 -14.387 1.00 92.88 195 ARG A C 1
ATOM 1410 O O . ARG A 1 195 ? 16.046 2.866 -14.146 1.00 92.88 195 ARG A O 1
ATOM 1417 N N . VAL A 1 196 ? 14.834 4.166 -15.527 1.00 90.31 196 VAL A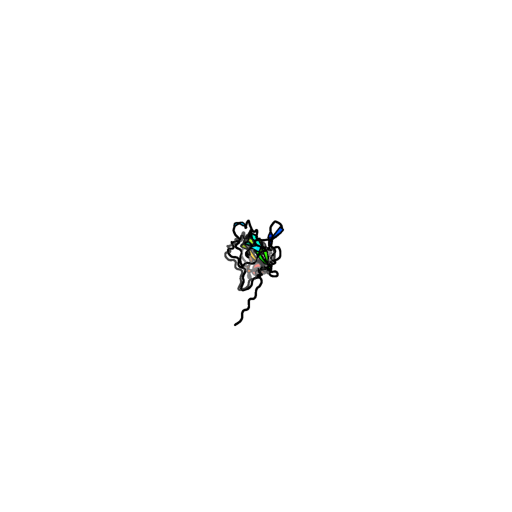 N 1
ATOM 1418 C CA . VAL A 1 196 ? 15.862 4.305 -16.563 1.00 90.31 196 VAL A CA 1
ATOM 1419 C C . VAL A 1 196 ? 16.106 5.780 -16.839 1.00 90.31 196 VAL A C 1
ATOM 1421 O O . VAL A 1 196 ? 15.177 6.592 -16.850 1.00 90.31 196 VAL A O 1
ATOM 1424 N N . LYS A 1 197 ? 17.379 6.130 -17.021 1.00 84.56 197 LYS A N 1
ATOM 1425 C CA . LYS A 1 197 ? 17.774 7.479 -17.420 1.00 84.56 197 LYS A CA 1
ATOM 1426 C C . LYS A 1 197 ? 17.420 7.704 -18.890 1.00 84.56 197 LYS A C 1
ATOM 1428 O O . LYS A 1 197 ? 17.541 6.773 -19.689 1.00 84.56 197 LYS A O 1
ATOM 1433 N N . ALA A 1 198 ? 17.016 8.920 -19.249 1.00 79.00 198 ALA A N 1
ATOM 1434 C CA . ALA A 1 198 ? 16.603 9.249 -20.612 1.00 79.00 198 ALA A CA 1
ATOM 1435 C C . ALA A 1 198 ? 17.724 9.000 -21.639 1.00 79.00 198 ALA A C 1
ATOM 1437 O O . ALA A 1 198 ? 17.473 8.467 -22.718 1.00 79.00 198 ALA A O 1
ATOM 1438 N N . GLU A 1 199 ? 18.980 9.271 -21.274 1.00 77.00 199 GLU A N 1
ATOM 1439 C CA . GLU A 1 199 ? 20.150 9.087 -22.145 1.00 77.00 199 GLU A CA 1
ATOM 1440 C C . GLU A 1 199 ? 20.392 7.614 -22.493 1.00 77.00 199 GLU A C 1
ATOM 1442 O O . GLU A 1 199 ? 21.003 7.302 -23.512 1.00 77.00 199 GLU A O 1
ATOM 1447 N N . SER A 1 200 ? 19.883 6.683 -21.677 1.00 78.44 200 SER A N 1
ATOM 1448 C CA . SER A 1 200 ? 19.978 5.253 -21.986 1.00 78.44 200 SER A CA 1
ATOM 1449 C C . SER A 1 200 ? 19.104 4.850 -23.177 1.00 78.44 200 SER A C 1
ATOM 1451 O O . SER A 1 200 ? 19.401 3.830 -23.795 1.00 78.44 200 SER A O 1
ATOM 1453 N N . LEU A 1 201 ? 18.069 5.635 -23.510 1.00 77.25 201 LEU A N 1
ATOM 1454 C CA . LEU A 1 201 ? 17.151 5.382 -24.628 1.00 77.25 201 LEU A CA 1
ATOM 1455 C C . LEU A 1 201 ? 17.555 6.077 -25.933 1.00 77.25 201 LEU A C 1
ATOM 1457 O O . LEU A 1 201 ? 17.122 5.654 -26.998 1.00 77.25 201 LEU A O 1
ATOM 1461 N N . LEU A 1 202 ? 18.353 7.143 -25.860 1.00 74.25 202 LEU A N 1
ATOM 1462 C CA . LEU A 1 202 ? 18.718 7.994 -27.000 1.00 74.25 202 LEU A CA 1
ATOM 1463 C C . LEU A 1 202 ? 20.191 7.807 -27.376 1.00 74.25 202 LEU A C 1
ATOM 1465 O O . LEU A 1 202 ? 20.935 8.767 -27.570 1.00 74.25 202 LEU A O 1
ATOM 1469 N N . GLN A 1 203 ? 20.637 6.555 -27.444 1.00 82.81 203 GLN A N 1
ATOM 1470 C CA . GLN A 1 203 ? 22.014 6.265 -27.818 1.00 82.81 203 GLN A CA 1
ATOM 1471 C C . GLN A 1 203 ? 22.178 6.433 -29.330 1.00 82.81 203 GLN A C 1
ATOM 1473 O O . GLN A 1 203 ? 21.507 5.778 -30.118 1.00 82.81 203 GLN A O 1
ATOM 1478 N N . SER A 1 204 ? 23.092 7.300 -29.743 1.00 89.81 204 SER A N 1
ATOM 1479 C CA . SER A 1 204 ? 23.508 7.473 -31.136 1.00 89.81 204 SER A CA 1
ATOM 1480 C C . SER A 1 204 ? 25.027 7.562 -31.199 1.00 89.81 204 SER A C 1
ATOM 1482 O O . SER A 1 204 ? 25.685 7.669 -30.161 1.00 89.81 204 SER A O 1
ATOM 1484 N N . GLY A 1 205 ? 25.591 7.446 -32.392 1.00 91.31 205 GLY A N 1
ATOM 1485 C CA . GLY A 1 205 ? 27.025 7.585 -32.586 1.00 91.31 205 GLY A CA 1
ATOM 1486 C C . GLY A 1 205 ? 27.390 7.800 -34.042 1.00 91.31 205 GLY A C 1
ATOM 1487 O O . GLY A 1 205 ? 26.567 7.606 -34.941 1.00 91.31 205 GLY A O 1
ATOM 1488 N N . ASP A 1 206 ? 28.639 8.193 -34.238 1.00 94.25 206 ASP A N 1
ATOM 1489 C CA . ASP A 1 206 ? 29.279 8.304 -35.533 1.00 94.25 206 ASP A CA 1
ATOM 1490 C C . ASP A 1 206 ? 30.701 7.731 -35.488 1.00 94.25 206 ASP A C 1
ATOM 1492 O O . ASP A 1 206 ? 31.357 7.712 -34.446 1.00 94.25 206 ASP A O 1
ATOM 1496 N N . GLU A 1 207 ? 31.165 7.229 -36.628 1.00 96.06 207 GLU A N 1
ATOM 1497 C CA . GLU A 1 207 ? 32.535 6.766 -36.822 1.00 96.06 207 GLU A CA 1
ATOM 1498 C C . GLU A 1 207 ? 33.005 7.148 -38.225 1.00 96.06 207 GLU A C 1
ATOM 1500 O O . GLU A 1 207 ? 32.248 7.070 -39.198 1.00 96.06 207 GLU A O 1
ATOM 1505 N N . ARG A 1 208 ? 34.262 7.585 -38.329 1.00 96.19 208 ARG A N 1
ATOM 1506 C CA . ARG A 1 208 ? 34.872 8.036 -39.581 1.00 96.19 208 ARG A CA 1
ATOM 1507 C C . ARG A 1 208 ? 36.094 7.197 -39.913 1.00 96.19 208 ARG A C 1
ATOM 1509 O O . ARG A 1 208 ? 36.944 6.972 -39.055 1.00 96.19 208 ARG A O 1
ATOM 1516 N N . PHE A 1 209 ? 36.203 6.811 -41.178 1.00 97.12 209 PHE A N 1
ATOM 1517 C CA . PHE A 1 209 ? 37.312 6.033 -41.714 1.00 97.12 209 PHE A CA 1
ATOM 1518 C C . PHE A 1 209 ? 37.937 6.755 -42.900 1.00 97.12 209 PHE A C 1
ATOM 1520 O O . PHE A 1 209 ? 37.224 7.281 -43.754 1.00 97.12 209 PHE A O 1
ATOM 1527 N N . GLU A 1 210 ? 39.261 6.711 -42.981 1.00 97.31 210 GLU A N 1
ATOM 1528 C CA . GLU A 1 210 ? 39.993 7.002 -44.209 1.00 97.31 210 GLU A CA 1
ATOM 1529 C C . GLU A 1 210 ? 40.187 5.685 -44.967 1.00 97.31 210 GLU A C 1
ATOM 1531 O O . GLU A 1 210 ? 40.751 4.723 -44.439 1.00 97.31 210 GLU A O 1
ATOM 1536 N N . ALA A 1 211 ? 39.637 5.603 -46.174 1.00 96.75 211 ALA A N 1
ATOM 1537 C CA . ALA A 1 211 ? 39.610 4.375 -46.947 1.00 96.75 211 ALA A CA 1
ATOM 1538 C C . ALA A 1 211 ? 40.917 4.154 -47.715 1.00 96.75 211 ALA A C 1
ATOM 1540 O O . ALA A 1 211 ? 41.517 5.079 -48.268 1.00 96.75 211 ALA A O 1
ATOM 1541 N N . ASN A 1 212 ? 41.316 2.889 -47.822 1.00 96.81 212 ASN A N 1
ATOM 1542 C CA . ASN A 1 212 ? 42.289 2.463 -48.822 1.00 96.81 212 ASN A CA 1
ATOM 1543 C C . ASN A 1 212 ? 41.616 2.338 -50.196 1.00 96.81 212 ASN A C 1
ATOM 1545 O O . ASN A 1 212 ? 40.411 2.092 -50.290 1.00 96.81 212 ASN A O 1
ATOM 1549 N N . ALA A 1 213 ? 42.402 2.440 -51.270 1.00 95.81 213 ALA A N 1
ATOM 1550 C CA . ALA A 1 213 ? 41.890 2.241 -52.624 1.00 95.81 213 ALA A CA 1
ATOM 1551 C C . ALA A 1 213 ? 41.224 0.858 -52.763 1.00 95.81 213 ALA A C 1
ATOM 1553 O O . ALA A 1 213 ? 41.824 -0.166 -52.431 1.00 95.81 213 ALA A O 1
ATOM 1554 N N . GLY A 1 214 ? 39.981 0.830 -53.246 1.00 94.38 214 GLY A N 1
ATOM 1555 C CA . GLY A 1 214 ? 39.215 -0.404 -53.428 1.00 94.38 214 GLY A CA 1
ATOM 1556 C C . GLY A 1 214 ? 38.642 -1.031 -52.149 1.00 94.38 214 GLY A C 1
ATOM 1557 O O . GLY A 1 214 ? 38.068 -2.120 -52.225 1.00 94.38 214 GLY A O 1
ATOM 1558 N N . GLN A 1 215 ? 38.791 -0.399 -50.978 1.00 97.19 215 GLN A N 1
ATOM 1559 C CA . GLN A 1 215 ? 38.312 -0.963 -49.715 1.00 97.19 215 GLN A CA 1
ATOM 1560 C C . GLN A 1 215 ? 36.787 -1.136 -49.731 1.00 97.19 215 GLN A C 1
ATOM 1562 O O . GLN A 1 215 ? 36.033 -0.187 -49.939 1.00 97.19 215 GLN A O 1
ATOM 1567 N N . SER A 1 216 ? 36.328 -2.367 -49.500 1.00 95.56 216 SER A N 1
ATOM 1568 C CA . SER A 1 216 ? 34.907 -2.727 -49.552 1.00 95.56 216 SER A CA 1
ATOM 1569 C C . SER A 1 216 ? 34.262 -2.923 -48.182 1.00 95.56 216 SER A C 1
ATOM 1571 O O . SER A 1 216 ? 33.040 -2.990 -48.117 1.00 95.56 216 SER A O 1
ATOM 1573 N N . ALA A 1 217 ? 35.038 -2.997 -47.097 1.00 95.94 217 ALA A N 1
ATOM 1574 C CA . ALA A 1 217 ? 34.520 -3.265 -45.759 1.00 95.94 217 ALA A CA 1
ATOM 1575 C C . ALA A 1 217 ? 35.098 -2.318 -44.700 1.00 95.94 217 ALA A C 1
ATOM 1577 O O . ALA A 1 217 ? 36.290 -1.996 -44.713 1.00 95.94 217 ALA A O 1
ATOM 1578 N N . PHE A 1 218 ? 34.243 -1.914 -43.760 1.00 96.31 218 PHE A N 1
ATOM 1579 C CA . PHE A 1 218 ? 34.577 -1.053 -42.623 1.00 96.31 218 PHE A CA 1
ATOM 1580 C C . PHE A 1 218 ? 34.007 -1.676 -41.349 1.00 96.31 218 PHE A C 1
ATOM 1582 O O . PHE A 1 218 ? 32.844 -2.084 -41.333 1.00 96.31 218 PHE A O 1
ATOM 1589 N N . ALA A 1 219 ? 34.821 -1.803 -40.301 1.00 95.75 219 ALA A N 1
ATOM 1590 C CA . ALA A 1 219 ? 34.388 -2.315 -39.003 1.00 95.75 219 ALA A CA 1
ATOM 1591 C C . ALA A 1 219 ? 33.933 -1.139 -38.137 1.00 95.75 219 ALA A C 1
ATOM 1593 O O . ALA A 1 219 ? 34.728 -0.242 -37.892 1.00 95.75 219 ALA A O 1
ATOM 1594 N N . VAL A 1 220 ? 32.674 -1.146 -37.703 1.00 94.31 220 VAL A N 1
ATOM 1595 C CA . VAL A 1 220 ? 32.050 -0.037 -36.972 1.00 94.31 220 VAL A CA 1
ATOM 1596 C C . VAL A 1 220 ? 31.680 -0.502 -35.574 1.00 94.31 220 VAL A C 1
ATOM 1598 O O . VAL A 1 220 ? 30.861 -1.413 -35.396 1.00 94.31 220 VAL A O 1
ATOM 1601 N N . THR A 1 221 ? 32.284 0.116 -34.565 1.00 90.12 221 THR A N 1
ATOM 1602 C CA . THR A 1 221 ? 32.077 -0.286 -33.173 1.00 90.12 221 THR A CA 1
ATOM 1603 C C . THR A 1 221 ? 30.720 0.212 -32.693 1.00 90.12 221 THR A C 1
ATOM 1605 O O . THR A 1 221 ? 30.304 1.320 -33.005 1.00 90.12 221 THR A O 1
ATOM 1608 N N . ASN A 1 222 ? 30.006 -0.585 -31.892 1.00 87.44 222 ASN A N 1
ATOM 1609 C CA . ASN A 1 222 ? 28.715 -0.201 -31.305 1.00 87.44 222 ASN A CA 1
ATOM 1610 C C . ASN A 1 222 ? 27.580 0.087 -32.311 1.00 87.44 222 ASN A C 1
ATOM 1612 O O . ASN A 1 222 ? 26.501 0.489 -31.879 1.00 87.44 222 ASN A O 1
ATOM 1616 N N . MET A 1 223 ? 27.765 -0.151 -33.608 1.00 90.81 223 MET A N 1
ATOM 1617 C CA . MET A 1 223 ? 26.715 0.029 -34.607 1.00 90.81 223 MET A CA 1
ATOM 1618 C C . MET A 1 223 ? 25.611 -1.040 -34.460 1.00 90.81 223 MET A C 1
ATOM 1620 O O . MET A 1 223 ? 25.921 -2.225 -34.297 1.00 90.81 223 MET A O 1
ATOM 1624 N N . PRO A 1 224 ? 24.318 -0.672 -34.532 1.00 90.38 224 PRO A N 1
ATOM 1625 C CA . PRO A 1 224 ? 23.220 -1.633 -34.530 1.00 90.38 224 PRO A CA 1
ATOM 1626 C C . PRO A 1 224 ? 23.231 -2.501 -35.797 1.00 90.38 224 PRO A C 1
ATOM 1628 O O . PRO A 1 224 ? 23.581 -2.047 -36.881 1.00 90.38 224 PRO A O 1
ATOM 1631 N N . ALA A 1 225 ? 22.749 -3.741 -35.685 1.00 89.94 225 ALA A N 1
ATOM 1632 C CA . ALA A 1 225 ? 22.615 -4.655 -36.827 1.00 89.94 225 ALA A CA 1
ATOM 1633 C C . ALA A 1 225 ? 21.396 -4.355 -37.729 1.00 89.94 225 ALA A C 1
ATOM 1635 O O . ALA A 1 225 ? 21.173 -5.041 -38.724 1.00 89.94 225 ALA A O 1
ATOM 1636 N N . ALA A 1 226 ? 20.585 -3.349 -37.386 1.00 90.00 226 ALA A N 1
ATOM 1637 C CA . ALA A 1 226 ? 19.413 -2.949 -38.159 1.00 90.00 226 ALA A CA 1
ATOM 1638 C C . ALA A 1 226 ? 19.776 -1.852 -39.171 1.00 90.00 226 ALA A C 1
ATOM 1640 O O . ALA A 1 226 ? 20.038 -0.715 -38.786 1.00 90.00 226 ALA A O 1
ATOM 1641 N N . VAL A 1 227 ? 19.723 -2.175 -40.469 1.00 89.44 227 VAL A N 1
ATOM 1642 C CA . VAL A 1 227 ? 20.079 -1.250 -41.567 1.00 89.44 227 VAL A CA 1
ATOM 1643 C C . VAL A 1 227 ? 19.287 0.054 -41.567 1.00 89.44 227 VAL A C 1
ATOM 1645 O O . VAL A 1 227 ? 19.810 1.086 -41.965 1.00 89.44 227 VAL A O 1
ATOM 1648 N N . SER A 1 228 ? 18.047 0.033 -41.076 1.00 91.00 228 SER A N 1
ATOM 1649 C CA . SER A 1 228 ? 17.186 1.218 -40.978 1.00 91.00 228 SER A CA 1
ATOM 1650 C C . SER A 1 228 ? 17.681 2.257 -39.971 1.00 91.00 228 SER A C 1
ATOM 1652 O O . SER A 1 228 ? 17.186 3.382 -39.969 1.00 91.00 228 SER A O 1
ATOM 1654 N N . LYS A 1 229 ? 18.639 1.885 -39.119 1.00 92.12 229 LYS A N 1
ATOM 1655 C CA . LYS A 1 229 ? 19.213 2.730 -38.075 1.00 92.12 229 LYS A CA 1
ATOM 1656 C C . LYS A 1 229 ? 20.624 3.224 -38.401 1.00 92.12 229 LYS A C 1
ATOM 1658 O O . LYS A 1 229 ? 21.255 3.820 -37.533 1.00 92.12 229 LYS A O 1
ATOM 1663 N N . VAL A 1 230 ? 21.129 2.941 -39.604 1.00 95.00 230 VAL A N 1
ATOM 1664 C CA . VAL A 1 230 ? 22.513 3.213 -40.004 1.00 95.00 230 VAL A CA 1
ATOM 1665 C C . VAL A 1 230 ? 22.538 3.966 -41.323 1.00 95.00 230 VAL A C 1
ATOM 1667 O O . VAL A 1 230 ? 21.931 3.538 -42.305 1.00 95.00 230 VAL A O 1
ATOM 1670 N N . TRP A 1 231 ? 23.311 5.043 -41.372 1.00 96.31 231 TRP A N 1
ATOM 1671 C CA . TRP A 1 231 ? 23.541 5.833 -42.574 1.00 96.31 231 TRP A CA 1
ATOM 1672 C C . TRP A 1 231 ? 25.030 5.903 -42.874 1.00 96.31 231 TRP A C 1
ATOM 1674 O O . TRP A 1 231 ? 25.828 6.189 -41.987 1.00 96.31 231 TRP A O 1
ATOM 1684 N N . VAL A 1 232 ? 25.387 5.640 -44.130 1.00 97.31 232 VAL A N 1
ATOM 1685 C CA . VAL A 1 232 ? 26.772 5.672 -44.606 1.00 97.31 232 VAL A CA 1
ATOM 1686 C C . VAL A 1 232 ? 26.911 6.776 -45.639 1.00 97.31 232 VAL A C 1
ATOM 1688 O O . VAL A 1 232 ? 26.086 6.899 -46.546 1.00 97.31 232 VAL A O 1
ATOM 1691 N N . TYR A 1 233 ? 27.968 7.560 -45.504 1.00 97.94 233 TYR A N 1
ATOM 1692 C CA . TYR A 1 233 ? 28.321 8.638 -46.409 1.00 97.94 233 TYR A CA 1
ATOM 1693 C C . TYR A 1 233 ? 29.735 8.409 -46.923 1.00 97.94 233 TYR A C 1
ATOM 1695 O O . TYR A 1 233 ? 30.625 8.056 -46.153 1.00 97.94 233 TYR A O 1
ATOM 1703 N N . ARG A 1 234 ? 29.952 8.646 -48.215 1.00 97.06 234 ARG A N 1
ATOM 1704 C CA . ARG A 1 234 ? 31.281 8.696 -48.826 1.00 97.06 234 ARG A CA 1
ATOM 1705 C C . ARG A 1 234 ? 31.552 10.120 -49.283 1.00 97.06 234 ARG A C 1
ATOM 1707 O O . ARG A 1 234 ? 30.801 10.644 -50.103 1.00 97.06 234 ARG A O 1
ATOM 1714 N N . ASN A 1 235 ? 32.597 10.751 -48.752 1.00 96.19 235 ASN A N 1
ATOM 1715 C CA . ASN A 1 235 ? 32.958 12.145 -49.038 1.00 96.19 235 ASN A CA 1
ATOM 1716 C C . ASN A 1 235 ? 31.758 13.113 -48.915 1.00 96.19 235 ASN A C 1
ATOM 1718 O O . ASN A 1 235 ? 31.590 14.025 -49.720 1.00 96.19 235 ASN A O 1
ATOM 1722 N N . GLY A 1 236 ? 30.877 12.870 -47.936 1.00 95.25 236 GLY A N 1
ATOM 1723 C CA . GLY A 1 236 ? 29.658 13.653 -47.700 1.00 95.25 236 GLY A CA 1
ATOM 1724 C C . GLY A 1 236 ? 28.427 13.247 -48.525 1.00 95.25 236 GLY A C 1
ATOM 1725 O O . GLY A 1 236 ? 27.329 13.720 -48.236 1.00 95.25 236 GLY A O 1
ATOM 1726 N N . VAL A 1 237 ? 28.550 12.346 -49.506 1.00 96.25 237 VAL A N 1
ATOM 1727 C CA . VAL A 1 237 ? 27.409 11.834 -50.284 1.00 96.25 237 VAL A CA 1
ATOM 1728 C C . VAL A 1 237 ? 26.823 10.605 -49.604 1.00 96.25 237 VAL A C 1
ATOM 1730 O O . VAL A 1 237 ? 27.523 9.619 -49.377 1.00 96.25 237 VAL A O 1
ATOM 1733 N N . LYS A 1 238 ? 25.524 10.655 -49.300 1.00 97.38 238 LYS A N 1
ATOM 1734 C CA . LYS A 1 238 ? 24.800 9.531 -48.706 1.00 97.38 238 LYS A CA 1
ATOM 1735 C C . LYS A 1 238 ? 24.721 8.366 -49.686 1.00 97.38 238 LYS A C 1
ATOM 1737 O O . LYS A 1 238 ? 24.256 8.537 -50.810 1.00 97.38 238 LYS A O 1
ATOM 1742 N N . LEU A 1 239 ? 25.105 7.187 -49.219 1.00 96.88 239 LEU A N 1
ATOM 1743 C CA . LEU A 1 239 ? 24.952 5.936 -49.945 1.00 96.88 239 LEU A CA 1
ATOM 1744 C C . LEU A 1 239 ? 23.562 5.334 -49.698 1.00 96.88 239 LEU A C 1
ATOM 1746 O O . LEU A 1 239 ? 22.965 5.500 -48.630 1.00 96.88 239 LEU A O 1
ATOM 1750 N N . LEU A 1 240 ? 23.042 4.619 -50.689 1.00 96.19 240 LEU A N 1
ATOM 1751 C CA . LEU A 1 240 ? 21.760 3.931 -50.625 1.00 96.19 240 LEU A CA 1
ATOM 1752 C C . LEU A 1 240 ? 21.908 2.535 -50.018 1.00 96.19 240 LEU A C 1
ATOM 1754 O O . LEU A 1 240 ? 22.630 1.672 -50.516 1.00 96.19 240 LEU A O 1
ATOM 1758 N N . THR A 1 241 ? 21.162 2.275 -48.954 1.00 94.69 241 THR A N 1
ATOM 1759 C CA . THR A 1 241 ? 21.103 0.955 -48.323 1.00 94.69 241 THR A CA 1
ATOM 1760 C C . THR A 1 241 ? 20.633 -0.116 -49.318 1.00 94.69 241 THR A C 1
ATOM 1762 O O . THR A 1 241 ? 19.740 0.125 -50.128 1.00 94.69 241 THR A O 1
ATOM 1765 N N . ASN A 1 242 ? 21.224 -1.309 -49.254 1.00 92.31 242 ASN A N 1
ATOM 1766 C CA . ASN A 1 242 ? 21.009 -2.475 -50.127 1.00 92.31 242 ASN A CA 1
ATOM 1767 C C . ASN A 1 242 ? 21.368 -2.292 -51.611 1.00 92.31 242 ASN A C 1
ATOM 1769 O O . ASN A 1 242 ? 21.381 -3.278 -52.342 1.00 92.31 242 ASN A O 1
ATOM 1773 N N . THR A 1 243 ? 21.667 -1.070 -52.055 1.00 95.25 243 THR A N 1
ATOM 1774 C CA . THR A 1 243 ? 22.133 -0.790 -53.423 1.00 95.25 243 THR A CA 1
ATOM 1775 C C . THR A 1 243 ? 23.628 -0.492 -53.421 1.00 95.25 243 THR A C 1
ATOM 1777 O O . THR A 1 243 ? 24.396 -1.151 -54.113 1.00 95.25 243 THR A O 1
ATOM 1780 N N . ASP A 1 244 ? 24.041 0.448 -52.575 1.00 96.94 244 ASP A N 1
ATOM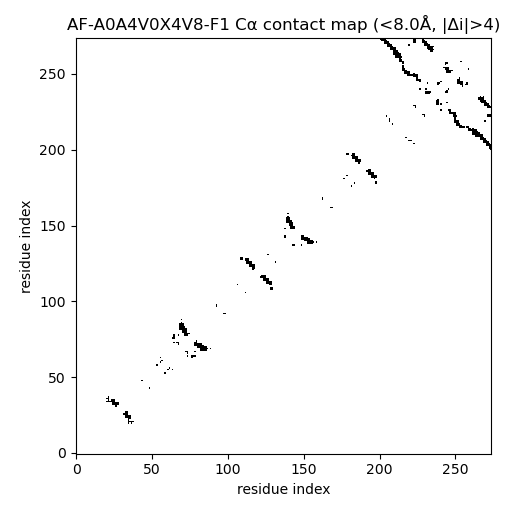 1781 C CA . ASP A 1 244 ? 25.411 0.947 -52.482 1.00 96.94 244 ASP A CA 1
ATOM 1782 C C . ASP A 1 244 ? 26.187 0.298 -51.332 1.00 96.94 244 ASP A C 1
ATOM 1784 O O . ASP A 1 244 ? 27.405 0.142 -51.405 1.00 96.94 244 ASP A O 1
ATOM 1788 N N . TYR A 1 245 ? 25.491 -0.101 -50.265 1.00 96.38 245 TYR A N 1
ATOM 1789 C CA . TYR A 1 245 ? 26.077 -0.827 -49.141 1.00 96.38 245 TYR A CA 1
ATOM 1790 C C . TYR A 1 245 ? 25.068 -1.749 -48.455 1.00 96.38 245 TYR A C 1
ATOM 1792 O O . TYR A 1 245 ? 23.857 -1.536 -48.493 1.00 96.38 245 TYR A O 1
ATOM 1800 N N . THR A 1 246 ? 25.587 -2.754 -47.766 1.00 95.50 246 THR A N 1
ATOM 1801 C CA . THR A 1 246 ? 24.869 -3.614 -46.821 1.00 95.50 246 THR A CA 1
ATOM 1802 C C . THR A 1 246 ? 25.560 -3.533 -45.463 1.00 95.50 246 THR A C 1
ATOM 1804 O O . THR A 1 246 ? 26.687 -3.040 -45.368 1.00 95.50 246 THR A O 1
ATOM 1807 N N . ILE A 1 247 ? 24.904 -3.997 -44.398 1.00 94.50 247 ILE A N 1
ATOM 1808 C CA . ILE A 1 247 ? 25.542 -4.083 -43.080 1.00 94.50 247 ILE A CA 1
ATOM 1809 C C . ILE A 1 247 ? 25.519 -5.516 -42.566 1.00 94.50 247 ILE A C 1
ATOM 1811 O O . ILE A 1 247 ? 24.588 -6.277 -42.826 1.00 94.50 247 ILE A O 1
ATOM 1815 N N . ALA A 1 248 ? 26.541 -5.846 -41.793 1.00 87.25 248 ALA A N 1
ATOM 1816 C CA . ALA A 1 248 ? 26.590 -6.994 -40.908 1.00 87.25 248 ALA A CA 1
ATOM 1817 C C . ALA A 1 248 ? 26.762 -6.495 -39.464 1.00 87.25 248 ALA A C 1
ATOM 1819 O O . ALA A 1 248 ? 26.924 -5.297 -39.219 1.00 87.25 248 ALA A O 1
ATOM 1820 N N . SER A 1 249 ? 26.730 -7.406 -38.489 1.00 83.62 249 SER A N 1
ATOM 1821 C CA . SER A 1 249 ? 26.973 -7.049 -37.087 1.00 83.62 249 SER A CA 1
ATOM 1822 C C . SER A 1 249 ? 28.334 -6.357 -36.941 1.00 83.62 249 SER A C 1
ATOM 1824 O O . SER A 1 249 ? 29.368 -7.000 -37.105 1.00 83.62 249 SER A O 1
ATOM 1826 N N . GLY A 1 250 ? 28.323 -5.053 -36.647 1.00 89.19 250 GLY A N 1
ATOM 1827 C CA . GLY A 1 250 ? 29.531 -4.241 -36.485 1.00 89.19 250 GLY A CA 1
ATOM 1828 C C . GLY A 1 250 ? 30.331 -3.995 -37.768 1.00 89.19 250 GLY A C 1
ATOM 1829 O O . GLY A 1 250 ? 31.525 -3.724 -37.683 1.00 89.19 250 GLY A O 1
ATOM 1830 N N . SER A 1 251 ? 29.732 -4.114 -38.960 1.00 93.19 251 SER A N 1
ATOM 1831 C CA . SER A 1 251 ? 30.452 -3.833 -40.208 1.00 93.19 251 SER A CA 1
ATOM 1832 C C . SER A 1 251 ? 29.563 -3.308 -41.334 1.00 93.19 251 SER A C 1
ATOM 1834 O O . SER A 1 251 ? 28.423 -3.743 -41.497 1.00 93.19 251 SER A O 1
ATOM 1836 N N . ILE A 1 252 ? 30.112 -2.395 -42.134 1.00 96.56 252 ILE A N 1
ATOM 1837 C CA . ILE A 1 252 ? 29.561 -1.936 -43.411 1.00 96.56 252 ILE A CA 1
ATOM 1838 C C . ILE A 1 252 ? 30.289 -2.645 -44.548 1.00 96.56 252 ILE A C 1
ATOM 1840 O O . ILE A 1 252 ? 31.517 -2.647 -44.572 1.00 96.56 252 ILE A O 1
ATOM 1844 N N . ASN A 1 253 ? 29.534 -3.165 -45.516 1.00 96.00 253 ASN A N 1
ATOM 1845 C CA . ASN A 1 253 ? 30.059 -3.741 -46.749 1.00 96.00 253 ASN A CA 1
ATOM 1846 C C . ASN A 1 253 ? 29.528 -2.957 -47.950 1.00 96.00 253 ASN A C 1
ATOM 1848 O O . ASN A 1 253 ? 28.329 -2.986 -48.233 1.00 96.00 253 ASN A O 1
ATOM 1852 N N . LEU A 1 254 ? 30.410 -2.260 -48.657 1.00 96.88 254 LEU A N 1
ATOM 1853 C CA . LEU A 1 254 ? 30.087 -1.547 -49.887 1.00 96.88 254 LEU A CA 1
ATOM 1854 C C . LEU A 1 254 ? 29.841 -2.544 -51.026 1.00 96.88 254 LEU A C 1
ATOM 1856 O O . LEU A 1 254 ? 30.560 -3.534 -51.168 1.00 96.88 254 LEU A O 1
ATOM 1860 N N . ALA A 1 255 ? 28.839 -2.268 -51.859 1.00 96.56 255 ALA A N 1
ATOM 1861 C CA . ALA A 1 255 ? 28.625 -3.008 -53.095 1.00 96.56 255 ALA A CA 1
ATOM 1862 C C . ALA A 1 255 ? 29.831 -2.829 -54.029 1.00 96.56 255 ALA A C 1
ATOM 1864 O O . ALA A 1 255 ? 30.497 -1.793 -54.008 1.00 96.56 255 ALA A O 1
ATOM 1865 N N . SER A 1 256 ? 30.098 -3.809 -54.895 1.00 95.88 256 SER A N 1
ATOM 1866 C CA . SER A 1 256 ? 31.246 -3.769 -55.815 1.00 95.88 256 SER A CA 1
ATOM 1867 C C . SER A 1 256 ? 31.240 -2.544 -56.742 1.00 95.88 256 SER A C 1
ATOM 1869 O O . SER A 1 256 ? 32.300 -2.031 -57.107 1.00 95.88 256 SER A O 1
ATOM 1871 N N . SER A 1 257 ? 30.050 -2.045 -57.097 1.00 94.75 257 SER A N 1
ATOM 1872 C CA . SER A 1 257 ? 29.852 -0.804 -57.858 1.00 94.75 257 SER A CA 1
ATOM 1873 C C . SER A 1 257 ? 30.367 0.437 -57.129 1.00 94.75 257 SER A C 1
ATOM 1875 O O . SER A 1 257 ? 30.783 1.388 -57.778 1.00 94.75 257 SER A O 1
ATOM 1877 N N . ILE A 1 258 ? 30.366 0.427 -55.796 1.00 96.62 258 ILE A N 1
ATOM 1878 C CA . ILE A 1 258 ? 30.843 1.532 -54.966 1.00 96.62 258 ILE A CA 1
ATOM 1879 C C . ILE A 1 258 ? 32.290 1.312 -54.551 1.00 96.62 258 ILE A C 1
ATOM 1881 O O . ILE A 1 258 ? 33.088 2.233 -54.682 1.00 96.62 258 ILE A O 1
ATOM 1885 N N . SER A 1 259 ? 32.661 0.108 -54.100 1.00 95.56 259 SER A N 1
ATOM 1886 C CA . SER A 1 259 ? 34.027 -0.170 -53.638 1.00 95.56 259 SER A CA 1
ATOM 1887 C C . SER A 1 259 ? 35.065 0.029 -54.744 1.00 95.56 259 SER A C 1
ATOM 1889 O O . SER A 1 259 ? 36.163 0.494 -54.470 1.00 95.56 259 SER A O 1
ATOM 1891 N N . SER A 1 260 ? 34.714 -0.246 -56.006 1.00 95.81 260 SER A N 1
ATOM 1892 C CA . SER A 1 260 ? 35.580 0.031 -57.165 1.00 95.81 260 SER A CA 1
ATOM 1893 C C . SER A 1 260 ? 35.820 1.522 -57.424 1.00 95.81 260 SER A C 1
ATOM 1895 O O . SER A 1 260 ? 36.801 1.874 -58.074 1.00 95.81 260 SER A O 1
ATOM 1897 N N . LEU A 1 261 ? 34.952 2.395 -56.905 1.00 94.62 261 LEU A N 1
ATOM 1898 C CA . LEU A 1 261 ? 35.093 3.846 -56.996 1.00 94.62 261 LEU A CA 1
ATOM 1899 C C . LEU A 1 261 ? 35.836 4.440 -55.796 1.00 94.62 261 LEU A C 1
ATOM 1901 O O . LEU A 1 261 ? 36.167 5.622 -55.852 1.00 94.62 261 LEU A O 1
ATOM 1905 N N . VAL A 1 262 ? 36.068 3.669 -54.725 1.00 96.19 262 VAL A N 1
ATOM 1906 C CA . VAL A 1 262 ? 36.756 4.134 -53.512 1.00 96.19 262 VAL A CA 1
ATOM 1907 C C . VAL A 1 262 ? 38.238 4.361 -53.806 1.00 96.19 262 VAL A C 1
ATOM 1909 O O . VAL A 1 262 ? 38.962 3.430 -54.170 1.00 96.19 262 VAL A O 1
ATOM 1912 N N . ALA A 1 263 ? 38.690 5.598 -53.619 1.00 96.00 263 ALA A N 1
ATOM 1913 C CA . ALA A 1 263 ? 40.085 5.997 -53.750 1.00 96.00 263 ALA A CA 1
ATOM 1914 C C . ALA A 1 263 ? 40.792 6.019 -52.386 1.00 96.00 263 ALA A C 1
ATOM 1916 O O . ALA A 1 263 ? 40.154 6.120 -51.339 1.00 96.00 263 ALA A O 1
ATOM 1917 N N . LEU A 1 264 ? 42.128 5.941 -52.405 1.00 96.38 264 LEU A N 1
ATOM 1918 C CA . LEU A 1 264 ? 42.937 6.172 -51.208 1.00 96.38 264 LEU A CA 1
ATOM 1919 C C . LEU A 1 264 ? 42.655 7.583 -50.670 1.00 96.38 264 LEU A C 1
ATOM 1921 O O . LEU A 1 264 ? 42.776 8.551 -51.422 1.00 96.38 264 LEU A O 1
ATOM 1925 N N . GLY A 1 265 ? 42.303 7.683 -49.390 1.00 94.62 265 GLY A N 1
ATOM 1926 C CA . GLY A 1 265 ? 41.980 8.954 -48.738 1.00 94.62 265 GLY A CA 1
ATOM 1927 C C . GLY A 1 265 ? 40.498 9.338 -48.787 1.00 94.62 265 GLY A C 1
ATOM 1928 O O . GLY A 1 265 ? 40.127 10.373 -48.235 1.00 94.62 265 GLY A O 1
ATOM 1929 N N . ASP A 1 266 ? 39.635 8.529 -49.416 1.00 97.62 266 ASP A N 1
ATOM 1930 C CA . ASP A 1 266 ? 38.188 8.746 -49.341 1.00 97.62 266 ASP A CA 1
ATOM 1931 C C . ASP A 1 266 ? 37.705 8.631 -47.890 1.00 97.62 266 ASP A C 1
ATOM 1933 O O . ASP A 1 266 ? 38.051 7.691 -47.175 1.00 97.62 266 ASP A O 1
ATOM 1937 N N . LEU A 1 267 ? 36.851 9.562 -47.468 1.00 97.44 267 LEU A N 1
ATOM 1938 C CA . LEU A 1 267 ? 36.251 9.554 -46.140 1.00 97.44 267 LEU A CA 1
ATOM 1939 C C . LEU A 1 267 ? 34.935 8.785 -46.151 1.00 97.44 267 LEU A C 1
ATOM 1941 O O . LEU A 1 267 ? 33.995 9.154 -46.861 1.00 97.44 267 LEU A O 1
ATOM 1945 N N . ILE A 1 268 ? 34.855 7.753 -45.316 1.00 97.75 268 ILE A N 1
ATOM 1946 C CA . ILE A 1 268 ? 33.619 7.035 -45.017 1.00 97.75 268 ILE A CA 1
ATOM 1947 C C . ILE A 1 268 ? 33.138 7.457 -43.637 1.00 97.75 268 ILE A C 1
ATOM 1949 O O . ILE A 1 268 ? 33.812 7.213 -42.641 1.00 97.75 268 ILE A O 1
ATOM 1953 N N . GLU A 1 269 ? 31.970 8.083 -43.579 1.00 97.50 269 GLU A N 1
ATOM 1954 C CA . GLU A 1 269 ? 31.300 8.435 -42.330 1.00 97.50 269 GLU A CA 1
ATOM 1955 C C . GLU A 1 269 ? 30.096 7.523 -42.131 1.00 97.50 269 GLU A C 1
ATOM 1957 O O . GLU A 1 269 ? 29.240 7.395 -43.008 1.00 97.50 269 GLU A O 1
ATOM 1962 N N . VAL A 1 270 ? 30.035 6.884 -40.970 1.00 96.56 270 VAL A N 1
ATOM 1963 C CA . VAL A 1 270 ? 28.930 6.024 -40.565 1.00 96.56 270 VAL A CA 1
ATOM 1964 C C . VAL A 1 270 ? 28.261 6.670 -39.368 1.00 96.56 270 VAL A C 1
ATOM 1966 O O . VAL A 1 270 ? 28.915 6.916 -38.367 1.00 96.56 270 VAL A O 1
ATOM 1969 N N . GLN A 1 271 ? 26.962 6.926 -39.462 1.00 95.56 271 GLN A N 1
ATOM 1970 C CA . GLN A 1 271 ? 26.145 7.460 -38.374 1.00 95.56 271 GLN A CA 1
ATOM 1971 C C . GLN A 1 271 ? 25.060 6.453 -38.010 1.00 95.56 271 GLN A C 1
ATOM 1973 O O . GLN A 1 271 ? 24.492 5.806 -38.896 1.00 95.56 271 GLN A O 1
ATOM 1978 N N . TRP A 1 272 ? 24.728 6.330 -36.727 1.00 93.50 272 TRP A N 1
ATOM 1979 C CA . TRP A 1 272 ? 23.670 5.427 -36.286 1.00 93.50 272 TRP A CA 1
ATOM 1980 C C . TRP A 1 272 ? 22.918 5.899 -35.043 1.00 93.50 272 TRP A C 1
ATOM 1982 O O . TRP A 1 272 ? 23.410 6.678 -34.229 1.00 93.50 272 TRP A O 1
ATOM 1992 N N . VAL A 1 273 ? 21.719 5.346 -34.875 1.00 91.50 273 VAL A N 1
ATOM 1993 C CA . VAL A 1 273 ? 20.897 5.432 -33.658 1.00 91.50 273 VAL A CA 1
ATOM 1994 C C . VAL A 1 273 ? 20.652 4.021 -33.122 1.00 91.50 273 VAL A C 1
ATOM 1996 O O . VAL A 1 273 ? 20.483 3.096 -33.906 1.00 91.50 273 VAL A O 1
ATOM 1999 N N . LYS A 1 274 ? 20.658 3.802 -31.811 1.00 81.81 274 LYS A N 1
ATOM 2000 C CA . LYS A 1 274 ? 20.416 2.488 -31.197 1.00 81.81 274 LYS A CA 1
ATOM 2001 C C . LYS A 1 274 ? 18.971 2.328 -30.763 1.00 81.81 274 LYS A C 1
ATOM 2003 O O . LYS A 1 274 ? 18.388 3.280 -30.218 1.00 81.81 274 LYS A O 1
#

Sequence (274 aa):
MKKLLLFSIAAAISFAASAQKDTTKVIDNKGTIKWVISNTAAVITKEDSTLLYVTPQQLGDSSFVKMASNGLSKIGQTVELGGILSKVTTIATSAENLLRITGLQSGSNTQDSVMVVDPSTGQLKFISASSLFNALSFDNGLTKTGNLVQLGGALVKPTEIITTATNTLIISGLESGNLATDSLVVSGTDGALKRVKAESLLQSGDERFEANAGQSAFAVTNMPAAVSKVWVYRNGVKLLTNTDYTIASGSINLASSISSLVALGDLIEVQWVK

Secondary structure (DSSP, 8-state):
------------------------EEE-TTS-EEEPPPSSS----TTS-S-----GGGTT-TT------SSEEEETTEEEE-----S-------SSS-----SPPPPPTTT-EEEEE-TTT--EEEEEHHHHHT-----SSEEEETTEEEE-S--SS-------SSS-----SPPPP-TTTPPEEEE-TTS-EEEE-GGGT--EEEEEEEPPTT--EEE-TT--S-GGGEEEEETTEEPPBTTTEEEETTEEEE-HHHHTTPPTT-EEEEEEE-

Solvent-accessible surface area (backbone atoms only — not comparable to full-atom values): 18257 Å² total; per-residue (Å²): 136,84,86,81,90,81,89,85,82,93,74,90,82,76,83,76,80,80,78,78,82,57,84,63,78,43,68,49,103,79,74,51,76,52,70,58,79,80,91,83,84,80,84,86,57,85,87,78,68,84,74,84,87,65,54,62,81,72,68,68,56,84,78,64,61,88,81,61,63,64,30,31,33,68,58,89,67,46,78,42,83,81,28,67,67,82,60,95,82,84,87,86,67,51,99,88,47,73,90,82,86,81,89,80,78,90,81,49,66,86,82,40,61,43,79,45,64,41,89,90,76,66,46,78,46,73,44,54,35,56,60,70,75,59,68,72,86,74,61,63,27,34,36,74,61,88,90,47,77,40,83,79,37,66,68,83,60,94,83,85,86,89,65,50,98,86,50,70,90,78,82,81,88,76,76,90,83,48,69,93,83,43,66,47,80,46,68,47,98,84,65,49,79,42,77,43,59,53,70,77,67,68,41,63,54,73,51,78,43,74,34,52,61,50,52,36,70,46,81,39,83,94,48,61,72,50,66,94,38,51,49,45,24,53,75,83,43,74,55,47,79,80,68,36,27,47,70,49,83,35,28,44,37,41,28,72,86,43,12,71,69,35,42,66,69,38,39,38,40,38,39,36,49,95

Nearest PDB structures (foldseek):
  8es4-assembly1_F  TM=6.703E-01  e=2.239E-03  Shigella phage Buco
  8yt8-assembly1_D  TM=2.175E-01  e=3.383E+00  Mus musculus
  9c3c-assembly1_d  TM=2.044E-01  e=2.846E+00  Oryctolagus cuniculus
  9c3c-assembly1_b  TM=1.791E-01  e=6.378E+00  Oryctolagus cuniculus

Mean predicted aligned error: 15.65 Å

Foldseek 3Di:
DDDDDDDDDDDDDDPDPPQDQDDPWDADPVRDTDTDRDDDDDDPDPPPDDDDPDDCVRVPVPQADPDDDAQWDDDGRDIDGDDHHPDDDDDDADPVRDDDDPDDDDDDLQPDWDWDADPVPRDIDTDRSVCVVPVDDDDAQWDDDPPDIDGDHHGPDDDDDDADPVRDDDDPDDDDDDLVPDWDWDADPVRDIDTDRPCVQWDKDKDKDQDAQLDFKDFAPPADQDPVFKWKDKQNHTDDEPPQWDDHDRMIGGDSVNSNVRHGRIMIMMIGTD

pLDDT: mean 81.85, std 20.24, range [31.92, 97.94]